Protein 5CZ3 (pdb70)

Structure (mmCIF, N/CA/C/O backbone):
data_5CZ3
#
_entry.id   5CZ3
#
_cell.length_a   51.782
_cell.length_b   70.846
_cell.length_c   115.432
_cell.angle_alpha   90.00
_cell.angle_beta   90.00
_cell.angle_gamma   90.00
#
_symmetry.space_group_name_H-M   'P 21 21 21'
#
loop_
_entity.id
_entity.type
_entity.pdbx_description
1 polymer M64R
2 non-polymer BETA-MERCAPTOETHANOL
3 water water
#
loop_
_atom_site.group_PDB
_atom_site.id
_atom_site.type_symbol
_atom_site.label_atom_id
_atom_site.label_alt_id
_atom_site.label_comp_id
_atom_site.label_asym_id
_atom_site.label_entity_id
_atom_site.label_seq_id
_atom_site.pdbx_PDB_ins_code
_atom_site.Cartn_x
_atom_site.Cartn_y
_atom_site.Cartn_z
_atom_site.occupancy
_atom_site.B_iso_or_equiv
_atom_site.auth_seq_id
_atom_site.auth_comp_id
_atom_site.auth_asym_id
_atom_site.auth_atom_id
_atom_site.pdbx_PDB_model_num
ATOM 1 N N . HIS A 1 2 ? 0.183 51.305 60.463 1.00 73.24 0 HIS A N 1
ATOM 2 C CA . HIS A 1 2 ? 1.377 52.056 60.834 1.00 71.11 0 HIS A CA 1
ATOM 3 C C . HIS A 1 2 ? 1.861 52.928 59.679 1.00 71.82 0 HIS A C 1
ATOM 4 O O . HIS A 1 2 ? 1.645 52.602 58.512 1.00 73.67 0 HIS A O 1
ATOM 11 N N . MET A 1 3 ? 2.534 54.020 59.997 1.00 70.81 1 MET A N 1
ATOM 12 C CA . MET A 1 3 ? 3.074 54.922 58.998 1.00 72.89 1 MET A CA 1
ATOM 13 C C . MET A 1 3 ? 4.337 54.387 58.327 1.00 73.37 1 MET A C 1
ATOM 14 O O . MET A 1 3 ? 5.310 54.045 58.958 1.00 71.79 1 MET A O 1
ATOM 19 N N . GLU A 1 4 ? 4.314 54.325 57.021 1.00 75.72 2 GLU A N 1
ATOM 20 C CA . GLU A 1 4 ? 5.446 53.780 56.277 1.00 77.03 2 GLU A CA 1
ATOM 21 C C . GLU A 1 4 ? 6.706 54.618 56.473 1.00 75.13 2 GLU A C 1
ATOM 22 O O . GLU A 1 4 ? 6.670 55.845 56.373 1.00 75.79 2 GLU A O 1
ATOM 28 N N . GLU A 1 5 ? 7.820 53.949 56.750 1.00 74.36 3 GLU A N 1
ATOM 29 C CA . GLU A 1 5 ? 9.090 54.635 56.962 1.00 74.78 3 GLU A CA 1
ATOM 30 C C . GLU A 1 5 ? 9.941 54.648 55.696 1.00 78.02 3 GLU A C 1
ATOM 31 O O . GLU A 1 5 ? 10.790 55.522 55.518 1.00 72.89 3 GLU A O 1
ATOM 37 N N . GLY A 1 6 ? 9.710 53.678 54.819 1.00 72.65 4 GLY A N 1
ATOM 38 C CA . GLY A 1 6 ? 10.484 53.563 53.597 1.00 74.88 4 GLY A CA 1
ATOM 39 C C . GLY A 1 6 ? 11.861 52.983 53.858 1.00 83.41 4 GLY A C 1
ATOM 40 O O . GLY A 1 6 ? 12.782 53.157 53.061 1.00 76.60 4 GLY A O 1
ATOM 41 N N . ILE A 1 7 ? 11.999 52.295 54.987 1.00 61.17 5 ILE A N 1
ATOM 42 C CA . ILE A 1 7 ? 13.256 51.655 55.356 1.00 57.08 5 ILE A CA 1
ATOM 43 C C . ILE A 1 7 ? 13.065 50.151 55.516 1.00 53.65 5 ILE A C 1
ATOM 44 O O . ILE A 1 7 ? 12.279 49.703 56.353 1.00 52.26 5 ILE A O 1
ATOM 49 N N . VAL A 1 8 ? 13.780 49.374 54.707 1.00 53.53 6 VAL A N 1
ATOM 50 C CA . VAL A 1 8 ? 13.650 47.920 54.737 1.00 52.79 6 VAL A CA 1
ATOM 51 C C . VAL A 1 8 ? 15.000 47.227 54.898 1.00 51.12 6 VAL A C 1
ATOM 52 O O . VAL A 1 8 ? 15.762 47.097 53.939 1.00 51.78 6 VAL A O 1
ATOM 56 N N . HIS A 1 9 ? 15.290 46.784 56.117 1.00 51.01 7 HIS A N 1
ATOM 57 C CA . HIS A 1 9 ? 16.511 46.035 56.392 1.00 4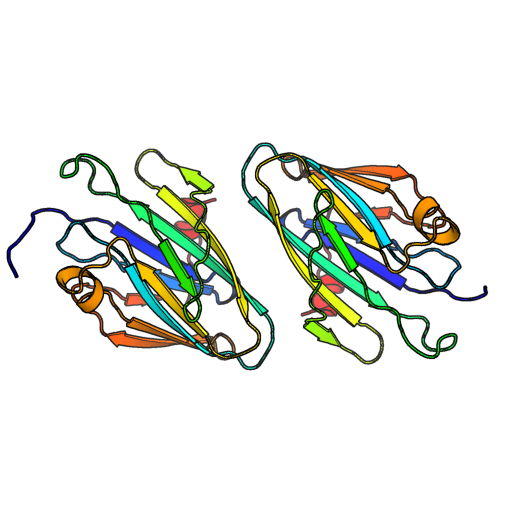8.09 7 HIS A CA 1
ATOM 58 C C . HIS A 1 9 ? 16.335 44.566 56.027 1.00 47.43 7 HIS A C 1
ATOM 59 O O . HIS A 1 9 ? 15.219 44.110 55.782 1.00 49.06 7 HIS A O 1
ATOM 66 N N . LYS A 1 10 ? 17.442 43.831 55.991 1.00 45.80 8 LYS A N 1
ATOM 67 C CA . LYS A 1 10 ? 17.401 42.385 55.808 1.00 44.96 8 LYS A CA 1
ATOM 68 C C . LYS A 1 10 ? 18.107 41.709 56.976 1.00 42.90 8 LYS A C 1
ATOM 69 O O . LYS A 1 10 ? 19.203 42.116 57.364 1.00 42.24 8 LYS A O 1
ATOM 75 N N . LEU A 1 11 ? 17.482 40.680 57.539 1.00 41.59 9 LEU A N 1
ATOM 76 C CA . LEU A 1 11 ? 18.056 39.996 58.691 1.00 40.02 9 LEU A CA 1
ATOM 77 C C . LEU A 1 11 ? 17.725 38.507 58.719 1.00 39.93 9 LEU A C 1
ATOM 78 O O . LEU A 1 11 ? 16.558 38.120 58.731 1.00 41.32 9 LEU A O 1
ATOM 83 N N . ASP A 1 12 ? 18.766 37.680 58.729 1.00 38.76 10 ASP A N 1
ATOM 84 C CA . ASP A 1 12 ? 18.611 36.245 58.928 1.00 39.08 10 ASP A CA 1
ATOM 85 C C . ASP A 1 12 ? 19.286 35.824 60.229 1.00 37.93 10 ASP A C 1
ATOM 86 O O . ASP A 1 12 ? 20.353 36.331 60.577 1.00 37.52 10 ASP A O 1
ATOM 91 N N . VAL A 1 13 ? 18.658 34.900 60.948 1.00 37.81 11 VAL A N 1
ATOM 92 C CA . VAL A 1 13 ? 19.219 34.390 62.193 1.00 37.50 11 VAL A CA 1
ATOM 93 C C . VAL A 1 13 ? 19.404 32.880 62.109 1.00 38.65 11 VAL A C 1
ATOM 94 O O . VAL A 1 13 ? 18.454 32.146 61.837 1.00 39.61 11 VAL A O 1
ATOM 98 N N . PHE A 1 14 ? 20.630 32.421 62.339 1.00 39.08 12 PHE A N 1
ATOM 99 C CA . PHE A 1 14 ? 20.948 31.003 62.215 1.00 40.77 12 PHE A CA 1
ATOM 100 C C . PHE A 1 14 ? 21.366 30.385 63.545 1.00 42.30 12 PHE A C 1
ATOM 101 O O . PHE A 1 14 ? 22.242 30.907 64.234 1.00 43.53 12 PHE A O 1
ATOM 109 N N . LEU A 1 15 ? 20.732 29.272 63.899 1.00 43.15 13 LEU A N 1
ATOM 110 C CA . LEU A 1 15 ? 21.136 28.496 65.067 1.00 44.41 13 LEU A CA 1
ATOM 111 C C . LEU A 1 15 ? 21.988 27.321 64.599 1.00 46.42 13 LEU A C 1
ATOM 112 O O . LEU A 1 15 ? 21.469 26.328 64.086 1.00 47.44 13 LEU A O 1
ATOM 117 N N . ILE A 1 16 ? 23.298 27.450 64.787 1.00 47.15 14 ILE A N 1
ATOM 118 C CA . ILE A 1 16 ? 24.279 26.573 64.152 1.00 49.27 14 ILE A CA 1
ATOM 119 C C . ILE A 1 16 ? 24.152 25.099 64.527 1.00 52.04 14 ILE A C 1
ATOM 120 O O . ILE A 1 16 ? 23.947 24.250 63.658 1.00 52.71 14 ILE A O 1
ATOM 125 N N . ASP A 1 17 ? 24.282 24.798 65.814 1.00 54.13 15 ASP A N 1
ATOM 126 C CA . ASP A 1 17 ? 24.270 23.414 66.278 1.00 57.37 15 ASP A CA 1
ATOM 127 C C . ASP A 1 17 ? 22.892 22.773 66.150 1.00 57.50 15 ASP A C 1
ATOM 128 O O . ASP A 1 17 ? 22.770 21.550 66.096 1.00 61.08 15 ASP A O 1
ATOM 133 N N . GLU A 1 18 ? 21.854 23.601 66.103 1.00 54.02 16 GLU A N 1
ATOM 134 C CA . GLU A 1 18 ? 20.497 23.101 65.930 1.00 52.63 16 GLU A CA 1
ATOM 135 C C . GLU A 1 18 ? 20.162 22.960 64.450 1.00 51.33 16 GLU A C 1
ATOM 136 O O . GLU A 1 18 ? 19.129 22.391 64.092 1.00 51.52 16 GLU A O 1
ATOM 142 N N . ASN A 1 19 ? 21.048 23.480 63.603 1.00 50.49 17 ASN A N 1
ATOM 143 C CA . ASN A 1 19 ? 20.875 23.459 62.151 1.00 51.04 17 ASN A CA 1
ATOM 144 C C . ASN A 1 19 ? 19.525 24.029 61.723 1.00 50.32 17 ASN A C 1
ATOM 145 O O . ASN A 1 19 ? 18.786 23.400 60.968 1.00 52.54 17 ASN A O 1
ATOM 150 N N . VAL A 1 20 ? 19.208 25.222 62.217 1.00 47.49 18 VAL A N 1
ATOM 151 C CA . VAL A 1 20 ? 17.933 25.864 61.922 1.00 46.13 18 VAL A CA 1
ATOM 152 C C . VAL A 1 20 ? 18.138 27.268 61.358 1.00 44.26 18 VAL A C 1
ATOM 153 O O . VAL A 1 20 ? 18.921 28.053 61.896 1.00 43.05 18 VAL A O 1
ATOM 157 N N . SER A 1 21 ? 17.438 27.576 60.270 1.00 43.86 19 SER A N 1
ATOM 158 C CA . SER A 1 21 ? 17.514 28.897 59.660 1.00 42.39 19 SER A CA 1
ATOM 159 C C . SER A 1 21 ? 16.236 29.693 59.897 1.00 42.48 19 SER A C 1
ATOM 160 O O . SER A 1 21 ? 15.193 29.395 59.313 1.00 44.29 19 SER A O 1
ATOM 163 N N . ILE A 1 22 ? 16.318 30.700 60.759 1.00 41.00 20 ILE A N 1
ATOM 164 C CA . ILE A 1 22 ? 15.216 31.632 60.942 1.00 41.29 20 ILE A CA 1
ATOM 165 C C . ILE A 1 22 ? 15.437 32.819 60.013 1.00 41.83 20 ILE A C 1
ATOM 166 O O . ILE A 1 22 ? 16.189 33.738 60.337 1.00 41.61 20 ILE A O 1
ATOM 171 N N . LYS A 1 23 ? 14.783 32.794 58.857 1.00 42.99 21 LYS A N 1
ATOM 172 C CA . LYS A 1 23 ? 15.084 33.748 57.796 1.00 43.80 21 LYS A CA 1
ATOM 173 C C . LYS A 1 23 ? 14.077 34.889 57.707 1.00 43.71 21 LYS A C 1
ATOM 174 O O . LYS A 1 23 ? 12.913 34.740 58.089 1.00 44.45 21 LYS A O 1
ATOM 180 N N . HIS A 1 24 ? 14.548 36.026 57.198 1.00 42.86 22 HIS A N 1
ATOM 181 C CA . HIS A 1 24 ? 13.731 37.222 56.999 1.00 42.86 22 HIS A CA 1
ATOM 182 C C . HIS A 1 24 ? 13.064 37.671 58.297 1.00 42.01 22 HIS A C 1
ATOM 183 O O . HIS A 1 24 ? 11.862 37.931 58.338 1.00 42.56 22 HIS A O 1
ATOM 190 N N . VAL A 1 25 ? 13.865 37.761 59.352 1.00 40.41 23 VAL A N 1
ATOM 191 C CA . VAL A 1 25 ? 13.392 38.185 60.663 1.00 40.29 23 VAL A CA 1
ATOM 192 C C . VAL A 1 25 ? 13.060 39.678 60.668 1.00 41.28 23 VAL A C 1
ATOM 193 O O . VAL A 1 25 ? 12.231 40.143 61.448 1.00 42.36 23 VAL A O 1
ATOM 197 N N . ASN A 1 26 ? 13.706 40.418 59.773 1.00 41.77 24 ASN A N 1
ATOM 198 C CA . ASN A 1 26 ? 13.522 41.862 59.656 1.00 42.55 24 ASN A CA 1
ATOM 199 C C . ASN A 1 26 ? 12.075 42.303 59.453 1.00 44.26 24 ASN A C 1
ATOM 200 O O . ASN A 1 26 ? 11.282 41.599 58.826 1.00 44.64 24 ASN A O 1
ATOM 205 N N . LEU A 1 27 ? 11.741 43.475 59.982 1.00 45.58 25 LEU A N 1
ATOM 206 C CA . LEU A 1 27 ? 10.463 44.108 59.681 1.00 47.71 25 LEU A CA 1
ATOM 207 C C . LEU A 1 27 ? 10.419 44.422 58.191 1.00 48.66 25 LEU A C 1
ATOM 208 O O . LEU A 1 27 ? 11.428 44.836 57.621 1.00 48.20 25 LEU A O 1
ATOM 213 N N . PHE A 1 28 ? 9.269 44.232 57.550 1.00 49.77 26 PHE A N 1
ATOM 214 C CA . PHE A 1 28 ? 9.189 44.542 56.127 1.00 51.51 26 PHE A CA 1
ATOM 215 C C . PHE A 1 28 ? 9.076 46.051 55.917 1.00 53.75 26 PHE A C 1
ATOM 216 O O . PHE A 1 28 ? 9.080 46.531 54.783 1.00 55.12 26 PHE A O 1
ATOM 224 N N . ASP A 1 29 ? 8.985 46.787 57.022 1.00 54.10 27 ASP A N 1
ATOM 225 C CA . ASP A 1 29 ? 9.085 48.242 57.004 1.00 56.12 27 ASP A CA 1
ATOM 226 C C . ASP A 1 29 ? 9.345 48.787 58.404 1.00 55.52 27 ASP A C 1
ATOM 227 O O . ASP A 1 29 ? 8.580 48.526 59.333 1.00 55.68 27 ASP A O 1
ATOM 232 N N . GLY A 1 30 ? 10.427 49.546 58.547 1.00 55.08 28 GLY A N 1
ATOM 233 C CA . GLY A 1 30 ? 10.765 50.169 59.815 1.00 55.11 28 GLY A CA 1
ATOM 234 C C . GLY A 1 30 ? 12.246 50.093 60.128 1.00 53.22 28 GLY A C 1
ATOM 235 O O . GLY A 1 30 ? 12.881 49.063 59.903 1.00 50.82 28 GLY A O 1
ATOM 236 N N . ASP A 1 31 ? 12.802 51.186 60.647 1.00 54.27 29 ASP A N 1
ATOM 237 C CA . ASP A 1 31 ? 14.211 51.211 61.026 1.00 52.59 29 ASP A CA 1
ATOM 238 C C . ASP A 1 31 ? 14.407 50.555 62.387 1.00 50.28 29 ASP A C 1
ATOM 239 O O . ASP A 1 31 ? 14.734 51.218 63.373 1.00 50.90 29 ASP A O 1
ATOM 244 N N . SER A 1 32 ? 14.200 49.245 62.429 1.00 48.32 30 SER A N 1
ATOM 245 C CA . SER A 1 32 ? 14.341 48.481 63.658 1.00 47.62 30 SER A CA 1
ATOM 246 C C . SER A 1 32 ? 14.409 46.997 63.338 1.00 47.67 30 SER A C 1
ATOM 247 O O . SER A 1 32 ? 13.850 46.542 62.341 1.00 47.03 30 SER A O 1
ATOM 250 N N . TYR A 1 33 ? 15.080 46.242 64.189 1.00 49.04 31 TYR A N 1
ATOM 251 C CA . TYR A 1 33 ? 15.200 44.811 64.032 1.00 49.21 31 TYR A CA 1
ATOM 252 C C . TYR A 1 33 ? 15.335 44.098 65.358 1.00 47.17 31 TYR A C 1
ATOM 253 O O . TYR A 1 33 ? 15.776 44.654 66.318 1.00 48.12 31 TYR A O 1
ATOM 262 N N . GLY A 1 34 ? 14.942 42.847 65.399 1.00 44.66 32 GLY A N 1
ATOM 263 C CA . GLY A 1 34 ? 14.986 42.065 66.618 1.00 43.85 32 GLY A CA 1
ATOM 264 C C . GLY A 1 34 ? 13.963 40.949 66.582 1.00 44.58 32 GLY A C 1
ATOM 265 O O . GLY A 1 34 ? 13.146 40.875 65.661 1.00 46.65 32 GLY A O 1
ATOM 266 N N . CYS A 1 35 ? 14.010 40.078 67.586 1.00 43.51 33 CYS A N 1
ATOM 267 C CA . CYS A 1 35 ? 13.070 38.969 67.682 1.00 43.40 33 CYS A CA 1
ATOM 268 C C . CYS A 1 35 ? 13.097 38.334 69.063 1.00 43.14 33 CYS A C 1
ATOM 269 O O . CYS A 1 35 ? 13.970 38.628 69.882 1.00 42.34 33 CYS A O 1
ATOM 272 N N . ASN A 1 36 ? 12.130 37.456 69.308 1.00 43.58 34 ASN A N 1
ATOM 273 C CA . ASN A 1 36 ? 12.062 36.705 70.551 1.00 43.70 34 ASN A CA 1
ATOM 274 C C . ASN A 1 36 ? 12.144 35.214 70.270 1.00 43.56 34 ASN A C 1
ATOM 275 O O . ASN A 1 36 ? 11.393 34.687 69.450 1.00 44.24 34 ASN A O 1
ATOM 280 N N . ILE A 1 37 ? 13.064 34.535 70.943 1.00 43.76 35 ILE A N 1
ATOM 281 C CA . ILE A 1 37 ? 13.263 33.113 70.706 1.00 45.11 35 ILE A CA 1
ATOM 282 C C . ILE A 1 37 ? 13.168 32.316 72.000 1.00 48.24 35 ILE A C 1
ATOM 283 O O . ILE A 1 37 ? 14.071 32.358 72.836 1.00 47.34 35 ILE A O 1
ATOM 288 N N . HIS A 1 38 ? 12.062 31.596 72.160 1.00 52.06 36 HIS A N 1
ATOM 289 C CA . HIS A 1 38 ? 11.892 30.697 73.293 1.00 56.00 36 HIS A CA 1
ATOM 290 C C . HIS A 1 38 ? 12.687 29.419 73.065 1.00 54.96 36 HIS A C 1
ATOM 291 O O . HIS A 1 38 ? 12.316 28.582 72.242 1.00 55.07 36 HIS A O 1
ATOM 298 N N . LEU A 1 39 ? 13.790 29.282 73.792 1.00 53.54 37 LEU A N 1
ATOM 299 C CA . LEU A 1 39 ? 14.645 28.110 73.674 1.00 52.07 37 LEU A CA 1
ATOM 300 C C . LEU A 1 39 ? 14.288 27.083 74.738 1.00 53.46 37 LEU A C 1
ATOM 301 O O . LEU A 1 39 ? 14.340 27.371 75.933 1.00 55.06 37 LEU A O 1
ATOM 306 N N . LYS A 1 40 ? 13.914 25.886 74.301 1.00 52.92 38 LYS A N 1
ATOM 307 C CA . LYS A 1 40 ? 13.575 24.818 75.231 1.00 55.40 38 LYS A CA 1
ATOM 308 C C . LYS A 1 40 ? 14.660 23.744 75.201 1.00 55.39 38 LYS A C 1
ATOM 309 O O . LYS A 1 40 ? 15.025 23.253 74.132 1.00 53.91 38 LYS A O 1
ATOM 315 N N . THR A 1 41 ? 15.183 23.392 76.372 1.00 65.85 39 THR A N 1
ATOM 316 C CA . THR A 1 41 ? 16.202 22.349 76.465 1.00 64.37 39 THR A CA 1
ATOM 317 C C . THR A 1 41 ? 16.119 21.571 77.776 1.00 67.51 39 THR A C 1
ATOM 318 O O . THR A 1 41 ? 15.757 22.117 78.818 1.00 68.51 39 THR A O 1
ATOM 322 N N . ALA A 1 42 ? 16.457 20.288 77.711 1.00 69.00 40 ALA A N 1
ATOM 323 C CA . ALA A 1 42 ? 16.453 19.432 78.890 1.00 72.98 40 ALA A CA 1
ATOM 324 C C . ALA A 1 42 ? 17.873 19.180 79.385 1.00 71.29 40 ALA A C 1
ATOM 325 O O . ALA A 1 42 ? 18.076 18.706 80.503 1.00 74.19 40 ALA A O 1
ATOM 327 N N . THR A 1 43 ? 18.851 19.499 78.543 1.00 66.72 41 THR A N 1
ATOM 328 C CA . THR A 1 43 ? 20.256 19.308 78.887 1.00 65.37 41 THR A CA 1
ATOM 329 C C . THR A 1 43 ? 21.019 20.629 78.865 1.00 62.00 41 THR A C 1
ATOM 330 O O . THR A 1 43 ? 20.538 21.631 78.334 1.00 60.01 41 THR A O 1
ATOM 334 N N . CYS A 1 44 ? 22.214 20.618 79.445 1.00 62.06 42 CYS A N 1
ATOM 335 C CA . CYS A 1 44 ? 23.069 21.797 79.485 1.00 59.93 42 CYS A CA 1
ATOM 336 C C . CYS A 1 44 ? 23.876 21.890 78.195 1.00 58.28 42 CYS A C 1
ATOM 337 O O . CYS A 1 44 ? 24.608 20.963 77.853 1.00 59.41 42 CYS A O 1
ATOM 340 N N . LYS A 1 45 ? 23.742 22.997 77.472 1.00 56.45 43 LYS A N 1
ATOM 341 C CA . LYS A 1 45 ? 24.422 23.121 76.187 1.00 54.71 43 LYS A CA 1
ATOM 342 C C . LYS A 1 45 ? 24.774 24.558 75.829 1.00 50.27 43 LYS A C 1
ATOM 343 O O . LYS A 1 45 ? 24.290 25.507 76.446 1.00 49.56 43 LYS A O 1
ATOM 349 N N . TYR A 1 46 ? 25.631 24.702 74.824 1.00 47.29 44 TYR A N 1
ATOM 350 C CA . TYR A 1 46 ? 25.949 26.004 74.259 1.00 44.37 44 TYR A CA 1
ATOM 351 C C . TYR A 1 46 ? 25.137 26.222 72.989 1.00 43.23 44 TYR A C 1
ATOM 352 O O . TYR A 1 46 ? 25.123 25.370 72.102 1.00 43.67 44 TYR A O 1
ATOM 361 N N . ILE A 1 47 ? 24.458 27.359 72.905 1.00 42.39 45 ILE A N 1
ATOM 362 C CA . ILE A 1 47 ? 23.680 27.685 71.718 1.00 41.92 45 ILE A CA 1
ATOM 363 C C . ILE A 1 47 ? 24.337 28.826 70.951 1.00 41.06 45 ILE A C 1
ATOM 364 O O . ILE A 1 47 ? 24.515 29.923 71.480 1.00 40.52 45 ILE A O 1
ATOM 369 N N . THR A 1 48 ? 24.702 28.555 69.702 1.00 41.51 46 THR A N 1
ATOM 370 C CA . THR A 1 48 ? 25.396 29.532 68.873 1.00 40.80 46 THR A CA 1
ATOM 371 C C . THR A 1 48 ? 24.437 30.231 67.915 1.00 42.12 46 THR A C 1
ATOM 372 O O . THR A 1 48 ? 23.743 29.581 67.133 1.00 43.02 46 THR A O 1
ATOM 376 N N . PHE A 1 49 ? 24.397 31.557 67.987 1.00 43.47 47 PHE A N 1
ATOM 377 C CA . PHE A 1 49 ? 23.602 32.356 67.061 1.00 45.30 47 PHE A CA 1
ATOM 378 C C . PHE A 1 49 ? 24.499 33.090 66.073 1.00 44.59 47 PHE A C 1
ATOM 379 O O . PHE A 1 49 ? 25.454 33.755 66.470 1.00 46.11 47 PHE A O 1
ATOM 387 N N . ILE A 1 50 ? 24.190 32.973 64.787 1.00 43.23 48 ILE A N 1
ATOM 388 C CA . ILE A 1 50 ? 24.826 33.819 63.787 1.00 41.24 48 ILE A CA 1
ATOM 389 C C . ILE A 1 50 ? 23.769 34.687 63.118 1.00 41.00 48 ILE A C 1
ATOM 390 O O . ILE A 1 50 ? 22.837 34.181 62.493 1.00 42.38 48 ILE A O 1
ATOM 395 N N . LEU A 1 51 ? 23.908 35.999 63.276 1.00 39.92 49 LEU A N 1
ATOM 396 C CA . LEU A 1 51 ? 22.966 36.948 62.697 1.00 39.43 49 LEU A CA 1
ATOM 397 C C . LEU A 1 51 ? 23.601 37.672 61.523 1.00 39.08 49 LEU A C 1
ATOM 398 O O . LEU A 1 51 ? 24.627 38.337 61.675 1.00 38.14 49 LEU A O 1
ATOM 403 N N . VAL A 1 52 ? 22.993 37.540 60.350 1.00 39.88 50 VAL A N 1
ATOM 404 C CA . VAL A 1 52 ? 23.481 38.235 59.168 1.00 40.64 50 VAL A CA 1
ATOM 405 C C . VAL A 1 52 ? 22.591 39.433 58.867 1.00 42.06 50 VAL A C 1
ATOM 406 O O . VAL A 1 52 ? 21.480 39.285 58.358 1.00 43.94 50 VAL A O 1
ATOM 410 N N . LEU A 1 53 ? 23.088 40.621 59.193 1.00 42.53 51 LEU A N 1
ATOM 411 C CA . LEU A 1 53 ? 22.322 41.850 59.032 1.00 45.20 51 LEU A CA 1
ATOM 412 C C . LEU A 1 53 ? 22.739 42.614 57.782 1.00 48.52 51 LEU A C 1
ATOM 413 O O . LEU A 1 53 ? 23.928 42.821 57.537 1.00 48.23 51 LEU A O 1
ATOM 418 N N . GLU A 1 54 ? 21.753 43.029 56.995 1.00 52.22 52 GLU A N 1
ATOM 419 C CA . GLU A 1 54 ? 22.007 43.836 55.808 1.00 54.72 52 GLU A CA 1
ATOM 420 C C . GLU A 1 54 ? 21.214 45.134 55.877 1.00 53.80 52 GLU A C 1
ATOM 421 O O . GLU A 1 54 ? 20.102 45.215 55.352 1.00 55.89 52 GLU A O 1
ATOM 427 N N . PRO A 1 55 ? 21.785 46.153 56.536 1.00 50.54 53 PRO A N 1
ATOM 428 C CA . PRO A 1 55 ? 21.138 47.454 56.733 1.00 51.33 53 PRO A CA 1
ATOM 429 C C . PRO A 1 55 ? 20.770 48.136 55.422 1.00 54.66 53 PRO A C 1
ATOM 430 O O . PRO A 1 55 ? 21.494 48.011 54.435 1.00 54.71 53 PRO A O 1
ATOM 434 N N . ASP A 1 56 ? 19.648 48.847 55.421 1.00 58.18 54 ASP A N 1
ATOM 435 C CA . ASP A 1 56 ? 19.241 49.636 54.268 1.00 62.80 54 ASP A CA 1
ATOM 436 C C . ASP A 1 56 ? 20.011 50.952 54.276 1.00 64.87 54 ASP A C 1
ATOM 437 O O . ASP A 1 56 ? 19.472 51.996 54.643 1.00 66.95 54 ASP A O 1
ATOM 442 N N . TRP A 1 57 ? 21.275 50.885 53.867 1.00 66.89 55 TRP A N 1
ATOM 443 C CA . TRP A 1 57 ? 22.206 52.005 53.988 1.00 71.04 55 TRP A CA 1
ATOM 444 C C . TRP A 1 57 ? 21.726 53.282 53.301 1.00 73.17 55 TRP A C 1
ATOM 445 O O . TRP A 1 57 ? 21.975 54.384 53.790 1.00 75.04 55 TRP A O 1
ATOM 456 N N . GLU A 1 58 ? 21.036 53.134 52.174 1.00 73.25 56 GLU A N 1
ATOM 457 C CA . GLU A 1 58 ? 20.594 54.290 51.400 1.00 76.82 56 GLU A CA 1
ATOM 458 C C . GLU A 1 58 ? 19.549 55.126 52.134 1.00 75.72 56 GLU A C 1
ATOM 459 O O . GLU A 1 58 ? 19.336 56.292 51.805 1.00 78.40 56 GLU A O 1
ATOM 465 N N . ASN A 1 59 ? 18.904 54.533 53.132 1.00 72.17 57 ASN A N 1
ATOM 466 C CA . ASN A 1 59 ? 17.797 55.195 53.810 1.00 71.97 57 ASN A CA 1
ATOM 467 C C . ASN A 1 59 ? 18.042 55.426 55.298 1.00 71.54 57 ASN A C 1
ATOM 468 O O . ASN A 1 59 ? 17.120 55.767 56.040 1.00 71.58 57 ASN A O 1
ATOM 473 N N . ILE A 1 60 ? 19.285 55.242 55.731 1.00 71.15 58 ILE A N 1
ATOM 474 C CA . ILE A 1 60 ? 19.653 55.495 57.120 1.00 70.42 58 ILE A CA 1
ATOM 475 C C . ILE A 1 60 ? 20.937 56.310 57.206 1.00 73.90 58 ILE A C 1
ATOM 476 O O . ILE A 1 60 ? 21.748 56.307 56.281 1.00 68.14 58 ILE A O 1
ATOM 481 N N . VAL A 1 61 ? 21.114 57.013 58.319 1.00 75.59 59 VAL A N 1
ATOM 482 C CA . VAL A 1 61 ? 22.351 57.741 58.565 1.00 78.89 59 VAL A CA 1
ATOM 483 C C . VAL A 1 61 ? 23.394 56.790 59.139 1.00 77.74 59 VAL A C 1
ATOM 484 O O . VAL A 1 61 ? 24.593 56.947 58.905 1.00 80.12 59 VAL A O 1
ATOM 488 N N . GLU A 1 62 ? 22.917 55.793 59.878 1.00 75.37 60 GLU A N 1
ATOM 489 C CA . GLU A 1 62 ? 23.772 54.784 60.488 1.00 76.21 60 GLU A CA 1
ATOM 490 C C . GLU A 1 62 ? 22.930 53.603 60.958 1.00 72.59 60 GLU A C 1
ATOM 491 O O . GLU A 1 62 ? 21.743 53.754 61.250 1.00 71.04 60 GLU A O 1
ATOM 497 N N . ALA A 1 63 ? 23.547 52.429 61.027 1.00 64.62 61 ALA A N 1
ATOM 498 C CA . ALA A 1 63 ? 22.852 51.231 61.481 1.00 51.38 61 ALA A CA 1
ATOM 499 C C . ALA A 1 63 ? 22.976 51.073 62.992 1.00 60.22 61 ALA A C 1
ATOM 500 O O . ALA A 1 63 ? 24.080 51.074 63.536 1.00 63.68 61 ALA A O 1
ATOM 502 N N . LYS A 1 64 ? 21.835 50.943 63.663 1.00 56.65 62 LYS A N 1
ATOM 503 C CA . LYS A 1 64 ? 21.803 50.737 65.107 1.00 55.70 62 LYS A CA 1
ATOM 504 C C . LYS A 1 64 ? 22.495 49.427 65.474 1.00 57.03 62 LYS A C 1
ATOM 505 O O . LYS A 1 64 ? 22.599 48.528 64.642 1.00 59.39 62 LYS A O 1
ATOM 511 N N . PRO A 1 65 ? 22.980 49.311 66.718 1.00 56.97 63 PRO A N 1
ATOM 512 C CA . PRO A 1 65 ? 23.556 48.023 67.117 1.00 56.71 63 PRO A CA 1
ATOM 513 C C . PRO A 1 65 ? 22.471 46.991 67.404 1.00 53.03 63 PRO A C 1
ATOM 514 O O . PRO A 1 65 ? 21.319 47.365 67.624 1.00 51.36 63 PRO A O 1
ATOM 518 N N . ILE A 1 66 ? 22.831 45.712 67.390 1.00 52.63 64 ILE A N 1
ATOM 519 C CA . ILE A 1 66 ? 21.921 44.668 67.844 1.00 50.95 64 ILE A CA 1
ATOM 520 C C . ILE A 1 66 ? 22.257 44.299 69.280 1.00 51.60 64 ILE A C 1
ATOM 521 O O . ILE A 1 66 ? 23.403 43.975 69.592 1.00 52.90 64 ILE A O 1
ATOM 526 N N . HIS A 1 67 ? 21.262 44.359 70.156 1.00 51.01 65 HIS A N 1
ATOM 527 C CA . HIS A 1 67 ? 21.459 43.970 71.545 1.00 52.11 65 HIS A CA 1
ATOM 528 C C . HIS A 1 67 ? 20.683 42.697 71.854 1.00 50.91 65 HIS A C 1
ATOM 529 O O . HIS A 1 67 ? 19.849 42.259 71.060 1.00 49.50 65 HIS A O 1
ATOM 536 N N . MET A 1 68 ? 20.961 42.100 73.007 1.00 51.79 66 MET A N 1
ATOM 537 C CA . MET A 1 68 ? 20.295 40.863 73.389 1.00 51.54 66 MET A CA 1
ATOM 538 C C . MET A 1 68 ? 20.222 40.683 74.901 1.00 52.69 66 MET A C 1
ATOM 539 O O . MET A 1 68 ? 21.166 41.004 75.624 1.00 53.83 66 MET A O 1
ATOM 544 N N . ARG A 1 69 ? 19.086 40.178 75.370 1.00 52.90 67 ARG A N 1
ATOM 545 C CA . ARG A 1 69 ? 18.948 39.761 76.756 1.00 54.56 67 ARG A CA 1
ATOM 546 C C . ARG A 1 69 ? 18.496 38.310 76.836 1.00 53.80 67 ARG A C 1
ATOM 547 O O . ARG A 1 69 ? 17.497 37.928 76.225 1.00 53.27 67 ARG A O 1
ATOM 555 N N . LEU A 1 70 ? 19.243 37.507 77.586 1.00 52.14 68 LEU A N 1
ATOM 556 C CA . LEU A 1 70 ? 18.858 36.128 77.853 1.00 53.43 68 LEU A CA 1
ATOM 557 C C . LEU A 1 70 ? 18.305 36.022 79.266 1.00 58.52 68 LEU A C 1
ATOM 558 O O . LEU A 1 70 ? 19.040 36.200 80.238 1.00 59.92 68 LEU A O 1
ATOM 563 N N . ASN A 1 71 ? 17.010 35.737 79.367 1.00 61.67 69 ASN A N 1
ATOM 564 C CA . ASN A 1 71 ? 16.319 35.662 80.651 1.00 67.07 69 ASN A CA 1
ATOM 565 C C . ASN A 1 71 ? 16.510 36.929 81.480 1.00 68.57 69 ASN A C 1
ATOM 566 O O . ASN A 1 71 ? 16.667 36.867 82.699 1.00 72.06 69 ASN A O 1
ATOM 571 N N . GLY A 1 72 ? 16.507 38.076 80.808 1.00 66.10 70 GLY A N 1
ATOM 572 C CA . GLY A 1 72 ? 16.611 39.358 81.480 1.00 67.07 70 GLY A CA 1
ATOM 573 C C . GLY A 1 72 ? 18.018 39.925 81.551 1.00 64.81 70 GLY A C 1
ATOM 574 O O . GLY A 1 72 ? 18.195 41.135 81.685 1.00 64.80 70 GLY A O 1
ATOM 575 N N . LYS A 1 73 ? 19.020 39.055 81.462 1.00 63.37 71 LYS A N 1
ATOM 576 C CA . LYS A 1 73 ? 20.411 39.481 81.594 1.00 62.73 71 LYS A CA 1
ATOM 577 C C . LYS A 1 73 ? 21.017 39.907 80.259 1.00 59.84 71 LYS A C 1
ATOM 578 O O . LYS A 1 73 ? 20.871 39.218 79.249 1.00 57.43 71 LYS A O 1
ATOM 584 N N . LYS A 1 74 ? 21.704 41.045 80.271 1.00 60.33 72 LYS A N 1
ATOM 585 C CA . LYS A 1 74 ? 22.311 41.602 79.067 1.00 57.94 72 LYS A CA 1
ATOM 586 C C . LYS A 1 74 ? 23.423 40.701 78.539 1.00 56.77 72 LYS A C 1
ATOM 587 O O . LYS A 1 74 ? 24.288 40.260 79.295 1.00 59.64 72 LYS A O 1
ATOM 593 N N . ILE A 1 75 ? 23.390 40.427 77.239 1.00 54.23 73 ILE A N 1
ATOM 594 C CA . ILE A 1 75 ? 24.403 39.589 76.607 1.00 53.29 73 ILE A CA 1
ATOM 595 C C . ILE A 1 75 ? 25.089 40.329 75.465 1.00 52.37 73 ILE A C 1
ATOM 596 O O . ILE A 1 75 ? 24.430 40.851 74.565 1.00 51.58 73 ILE A O 1
ATOM 601 N N . ARG A 1 76 ? 26.416 40.370 75.512 1.00 53.06 74 ARG A N 1
ATOM 602 C CA . ARG A 1 76 ? 27.210 41.009 74.471 1.00 52.04 74 ARG A CA 1
ATOM 603 C C . ARG A 1 76 ? 26.994 40.332 73.124 1.00 48.45 74 ARG A C 1
ATOM 604 O O . ARG A 1 76 ? 27.058 39.108 73.017 1.00 48.35 74 ARG A O 1
ATOM 612 N N . VAL A 1 77 ? 26.725 41.136 72.101 1.00 46.27 75 VAL A N 1
ATOM 613 C CA . VAL A 1 77 ? 26.528 40.628 70.749 1.00 43.93 75 VAL A CA 1
ATOM 614 C C . VAL A 1 77 ? 27.632 41.142 69.834 1.00 43.64 75 VAL A C 1
ATOM 615 O O . VAL A 1 77 ? 27.490 42.194 69.211 1.00 44.57 75 VAL A O 1
ATOM 619 N N . PRO A 1 78 ? 28.747 40.401 69.761 1.00 43.26 76 PRO A N 1
ATOM 620 C CA . PRO A 1 78 ? 29.918 40.807 68.980 1.00 43.96 76 PRO A CA 1
ATOM 621 C C . PRO A 1 78 ? 29.634 40.911 67.487 1.00 44.10 76 PRO A C 1
ATOM 622 O O . PRO A 1 78 ? 29.098 39.975 66.894 1.00 43.03 76 PRO A O 1
ATOM 626 N N . LEU A 1 79 ? 29.983 42.047 66.895 1.00 46.09 77 LEU A N 1
ATOM 627 C CA . LEU A 1 79 ? 29.975 42.190 65.446 1.00 47.61 77 LEU A CA 1
ATOM 628 C C . LEU A 1 79 ? 31.307 41.671 64.921 1.00 50.68 77 LEU A C 1
ATOM 629 O O . LEU A 1 79 ? 32.266 42.426 64.794 1.00 54.53 77 LEU A O 1
ATOM 634 N N . VAL A 1 80 ? 31.366 40.378 64.622 1.00 48.97 78 VAL A N 1
ATOM 635 C CA . VAL A 1 80 ? 32.642 39.714 64.369 1.00 50.15 78 VAL A CA 1
ATOM 636 C C . VAL A 1 80 ? 33.162 39.8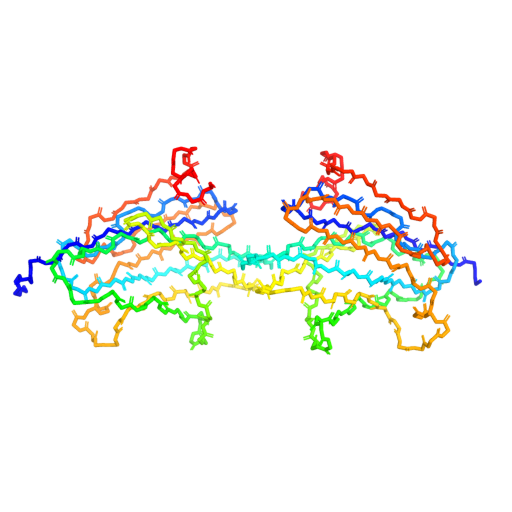36 62.935 1.00 52.36 78 VAL A C 1
ATOM 637 O O . VAL A 1 80 ? 34.346 39.616 62.691 1.00 54.41 78 VAL A O 1
ATOM 641 N N . ALA A 1 81 ? 32.295 40.184 61.989 1.00 53.16 79 ALA A N 1
ATOM 642 C CA . ALA A 1 81 ? 32.719 40.266 60.592 1.00 56.50 79 ALA A CA 1
ATOM 643 C C . ALA A 1 81 ? 31.884 41.245 59.772 1.00 57.61 79 ALA A C 1
ATOM 644 O O . ALA A 1 81 ? 30.702 41.449 60.042 1.00 55.71 79 ALA A O 1
ATOM 646 N N . LYS A 1 82 ? 32.514 41.844 58.764 1.00 61.40 80 LYS A N 1
ATOM 647 C CA . LYS A 1 82 ? 31.828 42.750 57.848 1.00 63.64 80 LYS A CA 1
ATOM 648 C C . LYS A 1 82 ? 32.104 42.390 56.390 1.00 66.98 80 LYS A C 1
ATOM 649 O O . LYS A 1 82 ? 33.237 42.079 56.025 1.00 69.54 80 LYS A O 1
ATOM 655 N N . THR A 1 83 ? 31.064 42.427 55.563 1.00 67.23 81 THR A N 1
ATOM 656 C CA . THR A 1 83 ? 31.245 42.386 54.117 1.00 70.59 81 THR A CA 1
ATOM 657 C C . THR A 1 83 ? 30.972 43.781 53.586 1.00 72.60 81 THR A C 1
ATOM 658 O O . THR A 1 83 ? 30.917 44.739 54.352 1.00 72.04 81 THR A O 1
ATOM 662 N N . HIS A 1 84 ? 30.784 43.901 52.280 1.00 75.77 82 HIS A N 1
ATOM 663 C CA . HIS A 1 84 ? 30.568 45.210 51.678 1.00 78.43 82 HIS A CA 1
ATOM 664 C C . HIS A 1 84 ? 29.150 45.696 51.962 1.00 76.63 82 HIS A C 1
ATOM 665 O O . HIS A 1 84 ? 28.865 46.890 51.885 1.00 78.57 82 HIS A O 1
ATOM 672 N N . THR A 1 85 ? 28.271 44.761 52.310 1.00 73.61 83 THR A N 1
ATOM 673 C CA . THR A 1 85 ? 26.860 45.068 52.505 1.00 72.44 83 THR A CA 1
ATOM 674 C C . THR A 1 85 ? 26.304 44.481 53.798 1.00 67.86 83 THR A C 1
ATOM 675 O O . THR A 1 85 ? 25.303 44.964 54.327 1.00 68.03 83 THR A O 1
ATOM 679 N N . SER A 1 86 ? 26.960 43.441 54.304 1.00 64.17 84 SER A N 1
ATOM 680 C CA . SER A 1 86 ? 26.447 42.696 55.448 1.00 59.03 84 SER A CA 1
ATOM 681 C C . SER A 1 86 ? 27.241 42.921 56.728 1.00 55.93 84 SER A C 1
ATOM 682 O O . SER A 1 86 ? 28.465 43.045 56.705 1.00 57.91 84 SER A O 1
ATOM 685 N N . LEU A 1 87 ? 26.521 42.974 57.843 1.00 51.47 85 LEU A N 1
ATOM 686 C CA . LEU A 1 87 ? 27.123 42.957 59.169 1.00 48.26 85 LEU A CA 1
ATOM 687 C C . LEU A 1 87 ? 26.869 41.587 59.786 1.00 46.29 85 LEU A C 1
ATOM 688 O O . LEU A 1 87 ? 25.732 41.116 59.816 1.00 44.98 85 LEU A O 1
ATOM 693 N N . ILE A 1 88 ? 27.924 40.944 60.273 1.00 46.50 86 ILE A N 1
ATOM 694 C CA . ILE A 1 88 ? 27.808 39.576 60.762 1.00 45.46 86 ILE A CA 1
ATOM 695 C C . ILE A 1 88 ? 28.062 39.474 62.263 1.00 45.53 86 ILE A C 1
ATOM 696 O O . ILE A 1 88 ? 29.194 39.615 62.724 1.00 47.05 86 ILE A O 1
ATOM 701 N N . TYR A 1 89 ? 26.995 39.231 63.017 1.00 44.30 87 TYR A N 1
ATOM 702 C CA . TYR A 1 89 ? 27.093 39.054 64.461 1.00 43.27 87 TYR A CA 1
ATOM 703 C C . TYR A 1 89 ? 27.161 37.575 64.831 1.00 40.92 87 TYR A C 1
ATOM 704 O O . TYR A 1 89 ? 26.581 36.726 64.152 1.00 40.14 87 TYR A O 1
ATOM 713 N N . LYS A 1 90 ? 27.867 37.273 65.914 1.00 40.69 88 LYS A N 1
ATOM 714 C CA . LYS A 1 90 ? 27.913 35.915 66.441 1.00 41.20 88 LYS A CA 1
ATOM 715 C C . LYS A 1 90 ? 27.888 35.942 67.962 1.00 43.64 88 LYS A C 1
ATOM 716 O O . LYS A 1 90 ? 28.733 36.576 68.593 1.00 42.76 88 LYS A O 1
ATOM 722 N N . VAL A 1 91 ? 26.912 35.260 68.551 1.00 47.26 89 VAL A N 1
ATOM 723 C CA . VAL A 1 91 ? 26.823 35.190 70.001 1.00 51.65 89 VAL A CA 1
ATOM 724 C C . VAL A 1 91 ? 26.618 33.745 70.452 1.00 55.07 89 VAL A C 1
ATOM 725 O O . VAL A 1 91 ? 25.910 32.970 69.809 1.00 55.63 89 VAL A O 1
ATOM 729 N N . VAL A 1 92 ? 27.275 33.383 71.547 1.00 24.40 90 VAL A N 1
ATOM 730 C CA . VAL A 1 92 ? 27.142 32.054 72.121 1.00 27.41 90 VAL A CA 1
ATOM 731 C C . VAL A 1 92 ? 26.670 32.164 73.564 1.00 29.24 90 VAL A C 1
ATOM 732 O O . VAL A 1 92 ? 27.294 32.841 74.380 1.00 38.57 90 VAL A O 1
ATOM 736 N N . ILE A 1 93 ? 25.556 31.510 73.869 1.00 57.27 91 ILE A N 1
ATOM 737 C CA . ILE A 1 93 ? 25.027 31.507 75.225 1.00 53.83 91 ILE A CA 1
ATOM 738 C C . ILE A 1 93 ? 25.123 30.116 75.828 1.00 53.76 91 ILE A C 1
ATOM 739 O O . ILE A 1 93 ? 25.166 29.117 75.110 1.00 52.57 91 ILE A O 1
ATOM 744 N N . TYR A 1 94 ? 25.163 30.058 77.153 1.00 54.41 92 TYR A N 1
ATOM 745 C CA . TYR A 1 94 ? 25.159 28.787 77.856 1.00 55.56 92 TYR A CA 1
ATOM 746 C C . TYR A 1 94 ? 23.882 28.646 78.671 1.00 57.09 92 TYR A C 1
ATOM 747 O O . TYR A 1 94 ? 23.594 29.477 79.532 1.00 58.35 92 TYR A O 1
ATOM 756 N N . VAL A 1 95 ? 23.120 27.592 78.399 1.00 57.43 93 VAL A N 1
ATOM 757 C CA . VAL A 1 95 ? 21.860 27.370 79.097 1.00 59.56 93 VAL A CA 1
ATOM 758 C C . VAL A 1 95 ? 21.831 26.014 79.793 1.00 63.48 93 VAL A C 1
ATOM 759 O O . VAL A 1 95 ? 22.430 25.047 79.323 1.00 62.88 93 VAL A O 1
ATOM 763 N N . GLU A 1 96 ? 21.132 25.959 80.922 1.00 67.82 94 GLU A N 1
ATOM 764 C CA . GLU A 1 96 ? 20.994 24.727 81.688 1.00 72.65 94 GLU A CA 1
ATOM 765 C C . GLU A 1 96 ? 19.541 24.274 81.690 1.00 73.59 94 GLU A C 1
ATOM 766 O O . GLU A 1 96 ? 19.239 23.110 81.950 1.00 75.93 94 GLU A O 1
ATOM 772 N N . GLU A 1 97 ? 18.647 25.213 81.396 1.00 72.16 95 GLU A N 1
ATOM 773 C CA . GLU A 1 97 ? 17.219 24.937 81.310 1.00 72.77 95 GLU A CA 1
ATOM 774 C C . GLU A 1 97 ? 16.588 25.813 80.231 1.00 67.60 95 GLU A C 1
ATOM 775 O O . GLU A 1 97 ? 17.298 26.506 79.502 1.00 64.22 95 GLU A O 1
ATOM 781 N N . ASP A 1 98 ? 15.262 25.776 80.129 1.00 67.01 96 ASP A N 1
ATOM 782 C CA . ASP A 1 98 ? 14.544 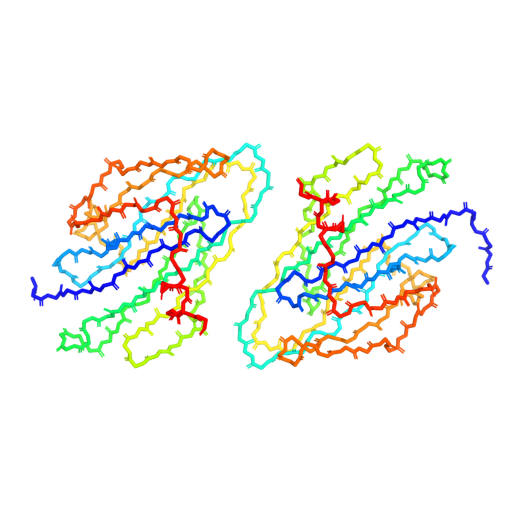26.585 79.146 1.00 62.63 96 ASP A CA 1
ATOM 783 C C . ASP A 1 98 ? 14.866 28.064 79.321 1.00 59.98 96 ASP A C 1
ATOM 784 O O . ASP A 1 98 ? 14.963 28.557 80.443 1.00 61.48 96 ASP A O 1
ATOM 789 N N . ALA A 1 99 ? 15.038 28.766 78.207 1.00 56.15 97 ALA A N 1
ATOM 790 C CA . ALA A 1 99 ? 15.439 30.166 78.252 1.00 54.38 97 ALA A CA 1
ATOM 791 C C . ALA A 1 99 ? 14.768 30.987 77.159 1.00 50.23 97 ALA A C 1
ATOM 792 O O . ALA A 1 99 ? 14.383 30.461 76.115 1.00 47.44 97 ALA A O 1
ATOM 794 N N . LEU A 1 100 ? 14.633 32.284 77.411 1.00 49.92 98 LEU A N 1
ATOM 795 C CA . LEU A 1 100 ? 14.084 33.203 76.425 1.00 47.86 98 LEU A CA 1
ATOM 796 C C . LEU A 1 100 ? 15.159 34.174 75.956 1.00 46.83 98 LEU A C 1
ATOM 797 O O . LEU A 1 100 ? 15.801 34.843 76.764 1.00 48.11 98 LEU A O 1
ATOM 802 N N . ALA A 1 101 ? 15.356 34.240 74.645 1.00 45.66 99 ALA A N 1
ATOM 803 C CA . ALA A 1 101 ? 16.351 35.133 74.071 1.00 45.17 99 ALA A CA 1
ATOM 804 C C . ALA A 1 101 ? 15.677 36.271 73.313 1.00 45.05 99 ALA A C 1
ATOM 805 O O . ALA A 1 101 ? 14.922 36.040 72.368 1.00 43.13 99 ALA A O 1
ATOM 807 N N . ARG A 1 102 ? 15.950 37.500 73.738 1.00 47.56 100 ARG A N 1
ATOM 808 C CA . ARG A 1 102 ? 15.376 38.672 73.093 1.00 49.34 100 ARG A CA 1
ATOM 809 C C . ARG A 1 102 ? 16.431 39.505 72.380 1.00 47.36 100 ARG A C 1
ATOM 810 O O . ARG A 1 102 ? 17.303 40.087 73.020 1.00 47.24 100 ARG A O 1
ATOM 818 N N . PHE A 1 103 ? 16.347 39.563 71.056 1.00 46.20 101 PHE A N 1
ATOM 819 C CA . PHE A 1 103 ? 17.184 40.474 70.286 1.00 45.58 101 PHE A CA 1
ATOM 820 C C . PHE A 1 103 ? 16.405 41.754 70.016 1.00 45.68 101 PHE A C 1
ATOM 821 O O . PHE A 1 103 ? 15.193 41.711 69.810 1.00 47.16 101 PHE A O 1
ATOM 829 N N . TYR A 1 104 ? 17.094 42.891 70.029 1.00 44.88 102 TYR A N 1
ATOM 830 C CA . TYR A 1 104 ? 16.423 44.176 69.860 1.00 45.23 102 TYR A CA 1
ATOM 831 C C . TYR A 1 104 ? 17.376 45.299 69.470 1.00 46.01 102 TYR A C 1
ATOM 832 O O . TYR A 1 104 ? 18.544 45.307 69.858 1.00 46.54 102 TYR A O 1
ATOM 841 N N . SER A 1 105 ? 16.858 46.248 68.698 1.00 46.18 103 SER A N 1
ATOM 842 C CA . SER A 1 105 ? 17.603 47.446 68.336 1.00 46.37 103 SER A CA 1
ATOM 843 C C . SER A 1 105 ? 17.041 48.653 69.075 1.00 48.53 103 SER A C 1
ATOM 844 O O . SER A 1 105 ? 17.706 49.680 69.203 1.00 50.03 103 SER A O 1
ATOM 847 N N . ASP A 1 106 ? 15.810 48.518 69.560 1.00 48.61 104 ASP A N 1
ATOM 848 C CA . ASP A 1 106 ? 15.123 49.619 70.224 1.00 49.78 104 ASP A CA 1
ATOM 849 C C . ASP A 1 106 ? 14.396 49.161 71.486 1.00 50.38 104 ASP A C 1
ATOM 850 O O . ASP A 1 106 ? 14.168 47.967 71.688 1.00 48.49 104 ASP A O 1
ATOM 855 N N . VAL A 1 107 ? 14.033 50.125 72.327 1.00 53.49 105 VAL A N 1
ATOM 856 C CA . VAL A 1 107 ? 13.360 49.849 73.592 1.00 56.21 105 VAL A CA 1
ATOM 857 C C . VAL A 1 107 ? 11.864 50.139 73.488 1.00 58.98 105 VAL A C 1
ATOM 858 O O . VAL A 1 107 ? 11.046 49.495 74.148 1.00 58.37 105 VAL A O 1
ATOM 862 N N . GLU A 1 108 ? 11.518 51.110 72.647 1.00 69.45 106 GLU A N 1
ATOM 863 C CA . GLU A 1 108 ? 10.131 51.520 72.455 1.00 72.90 106 GLU A CA 1
ATOM 864 C C . GLU A 1 108 ? 9.264 50.361 71.991 1.00 70.14 106 GLU A C 1
ATOM 865 O O . GLU A 1 108 ? 9.660 49.583 71.123 1.00 66.15 106 GLU A O 1
ATOM 871 N N . ARG A 1 109 ? 8.078 50.227 72.566 1.00 72.72 107 ARG A N 1
ATOM 872 C CA . ARG A 1 109 ? 7.159 49.151 72.234 1.00 71.18 107 ARG A CA 1
ATOM 873 C C . ARG A 1 109 ? 6.649 49.250 70.826 1.00 67.51 107 ARG A C 1
ATOM 874 O O . ARG A 1 109 ? 6.307 48.283 70.211 1.00 65.37 107 ARG A O 1
ATOM 882 N N . SER A 1 110 ? 6.607 50.446 70.320 1.00 66.25 108 SER A N 1
ATOM 883 C CA . SER A 1 110 ? 6.162 50.655 68.948 1.00 62.67 108 SER A CA 1
ATOM 884 C C . SER A 1 110 ? 6.979 49.810 67.973 1.00 57.00 108 SER A C 1
ATOM 885 O O . SER A 1 110 ? 6.533 49.515 66.864 1.00 55.05 108 SER A O 1
ATOM 888 N N . TYR A 1 111 ? 8.179 49.427 68.401 1.00 55.01 109 TYR A N 1
ATOM 889 C CA . TYR A 1 111 ? 9.051 48.566 67.614 1.00 50.93 109 TYR A CA 1
ATOM 890 C C . TYR A 1 111 ? 9.078 47.133 68.140 1.00 49.96 109 TYR A C 1
ATOM 891 O O . TYR A 1 111 ? 8.943 46.183 67.374 1.00 48.01 109 TYR A O 1
ATOM 900 N N . THR A 1 112 ? 9.255 46.978 69.447 1.00 52.92 110 THR A N 1
ATOM 901 C CA . THR A 1 112 ? 9.445 45.653 70.031 1.00 53.70 110 THR A CA 1
ATOM 902 C C . THR A 1 112 ? 8.196 44.781 69.936 1.00 56.04 110 THR A C 1
ATOM 903 O O . THR A 1 112 ? 8.294 43.554 69.913 1.00 54.87 110 THR A O 1
ATOM 907 N N . ASP A 1 113 ? 7.027 45.413 69.879 1.00 60.05 111 ASP A N 1
ATOM 908 C CA . ASP A 1 113 ? 5.768 44.675 69.823 1.00 61.53 111 ASP A CA 1
ATOM 909 C C . ASP A 1 113 ? 5.539 44.019 68.467 1.00 58.92 111 ASP A C 1
ATOM 910 O O . ASP A 1 113 ? 4.726 43.106 68.349 1.00 60.06 111 ASP A O 1
ATOM 915 N N . VAL A 1 114 ? 6.246 44.483 67.442 1.00 56.44 112 VAL A N 1
ATOM 916 C CA . VAL A 1 114 ? 6.088 43.895 66.117 1.00 53.47 112 VAL A CA 1
ATOM 917 C C . VAL A 1 114 ? 7.298 43.054 65.718 1.00 50.38 112 VAL A C 1
ATOM 918 O O . VAL A 1 114 ? 7.401 42.610 64.574 1.00 49.55 112 VAL A O 1
ATOM 922 N N . TYR A 1 115 ? 8.210 42.834 66.661 1.00 48.56 113 TYR A N 1
ATOM 923 C CA . TYR A 1 115 ? 9.244 41.822 66.480 1.00 45.92 113 TYR A CA 1
ATOM 924 C C . TYR A 1 115 ? 8.568 40.459 66.402 1.00 45.12 113 TYR A C 1
ATOM 925 O O . TYR A 1 115 ? 7.569 40.222 67.082 1.00 46.65 113 TYR A O 1
ATOM 934 N N . PRO A 1 116 ? 9.105 39.553 65.576 1.00 42.54 114 PRO A N 1
ATOM 935 C CA . PRO A 1 116 ? 8.532 38.205 65.541 1.00 42.63 114 PRO A CA 1
ATOM 936 C C . PRO A 1 116 ? 8.957 37.379 66.755 1.00 43.39 114 PRO A C 1
ATOM 937 O O . PRO A 1 116 ? 10.011 37.635 67.340 1.00 42.37 114 PRO A O 1
ATOM 941 N N . THR A 1 117 ? 8.134 36.403 67.129 1.00 44.78 115 THR A N 1
ATOM 942 C CA . THR A 1 117 ? 8.422 35.555 68.279 1.00 45.68 115 THR A CA 1
ATOM 943 C C . THR A 1 117 ? 8.425 34.085 67.878 1.00 46.51 115 THR A C 1
ATOM 944 O O . THR A 1 117 ? 7.465 33.592 67.286 1.00 47.62 115 THR A O 1
ATOM 948 N N . PHE A 1 118 ? 9.511 33.392 68.203 1.00 47.29 116 PHE A N 1
ATOM 949 C CA . PHE A 1 118 ? 9.666 31.995 67.823 1.00 49.31 116 PHE A CA 1
ATOM 950 C C . PHE A 1 118 ? 9.856 31.095 69.031 1.00 50.36 116 PHE A C 1
ATOM 951 O O . PHE A 1 118 ? 10.219 31.552 70.115 1.00 50.64 116 PHE A O 1
ATOM 959 N N . LEU A 1 119 ? 9.607 29.807 68.829 1.00 50.87 117 LEU A N 1
ATOM 960 C CA . LEU A 1 119 ? 9.969 28.790 69.804 1.00 51.48 117 LEU A CA 1
ATOM 961 C C . LEU A 1 119 ? 10.917 27.815 69.135 1.00 50.06 117 LEU A C 1
ATOM 962 O O . LEU A 1 119 ? 10.672 27.386 68.008 1.00 49.44 117 LEU A O 1
ATOM 967 N N . VAL A 1 120 ? 11.993 27.457 69.825 1.00 49.70 118 VAL A N 1
ATOM 968 C CA . VAL A 1 120 ? 12.923 26.468 69.300 1.00 50.27 118 VAL A CA 1
ATOM 969 C C . VAL A 1 120 ? 13.269 25.424 70.358 1.00 53.62 118 VAL A C 1
ATOM 970 O O . VAL A 1 120 ? 13.860 25.741 71.390 1.00 54.95 118 VAL A O 1
ATOM 974 N N . ASN A 1 121 ? 12.888 24.179 70.095 1.00 55.87 119 ASN A N 1
ATOM 975 C CA . ASN A 1 121 ? 13.192 23.072 70.993 1.00 59.41 119 ASN A CA 1
ATOM 976 C C . ASN A 1 121 ? 14.535 22.446 70.640 1.00 60.59 119 ASN A C 1
ATOM 977 O O . ASN A 1 121 ? 14.606 21.592 69.767 1.00 61.08 119 ASN A O 1
ATOM 982 N N . THR A 1 122 ? 15.593 22.845 71.337 1.00 61.28 120 THR A N 1
ATOM 983 C CA . THR A 1 122 ? 16.947 22.435 70.965 1.00 62.10 120 THR A CA 1
ATOM 984 C C . THR A 1 122 ? 17.195 20.930 71.080 1.00 65.45 120 THR A C 1
ATOM 985 O O . THR A 1 122 ? 18.244 20.438 70.662 1.00 65.82 120 THR A O 1
ATOM 989 N N . ASP A 1 123 ? 16.234 20.201 71.639 1.00 68.50 121 ASP A N 1
ATOM 990 C CA . ASP A 1 123 ? 16.370 18.759 71.809 1.00 71.71 121 ASP A CA 1
ATOM 991 C C . ASP A 1 123 ? 15.698 17.993 70.677 1.00 71.67 121 ASP A C 1
ATOM 992 O O . ASP A 1 123 ? 16.247 17.020 70.163 1.00 72.19 121 ASP A O 1
ATOM 997 N N . THR A 1 124 ? 14.504 18.432 70.295 1.00 71.29 122 THR A N 1
ATOM 998 C CA . THR A 1 124 ? 13.782 17.810 69.194 1.00 73.38 122 THR A CA 1
ATOM 999 C C . THR A 1 124 ? 14.089 18.555 67.905 1.00 73.20 122 THR A C 1
ATOM 1000 O O . THR A 1 124 ? 13.817 18.056 66.816 1.00 75.23 122 THR A O 1
ATOM 1004 N N . ARG A 1 125 ? 14.680 19.741 68.046 1.00 72.84 123 ARG A N 1
ATOM 1005 C CA . ARG A 1 125 ? 14.925 20.690 66.951 1.00 73.31 123 ARG A CA 1
ATOM 1006 C C . ARG A 1 125 ? 13.647 20.997 66.165 1.00 77.64 123 ARG A C 1
ATOM 1007 O O . ARG A 1 125 ? 13.702 21.329 64.982 1.00 82.93 123 ARG A O 1
ATOM 1015 N N . ARG A 1 126 ? 12.502 20.919 66.839 1.00 75.23 124 ARG A N 1
ATOM 1016 C CA . ARG A 1 126 ? 11.248 21.364 66.246 1.00 72.08 124 ARG A CA 1
ATOM 1017 C C . ARG A 1 126 ? 10.984 22.811 66.643 1.00 69.91 124 ARG A C 1
ATOM 1018 O O . ARG A 1 126 ? 11.443 23.271 67.689 1.00 70.27 124 ARG A O 1
ATOM 1026 N N . TYR A 1 127 ? 10.254 23.530 65.799 1.00 73.64 125 TYR A N 1
ATOM 1027 C CA . TYR A 1 127 ? 10.036 24.953 66.019 1.00 69.18 125 TYR A CA 1
ATOM 1028 C C . TYR A 1 127 ? 8.587 25.370 65.804 1.00 68.88 125 TYR A C 1
ATOM 1029 O O . TYR A 1 127 ? 7.718 24.538 65.538 1.00 72.31 125 TYR A O 1
ATOM 1038 N N . TYR A 1 128 ? 8.348 26.671 65.918 1.00 65.63 126 TYR A N 1
ATOM 1039 C CA . TYR A 1 128 ? 7.014 27.236 65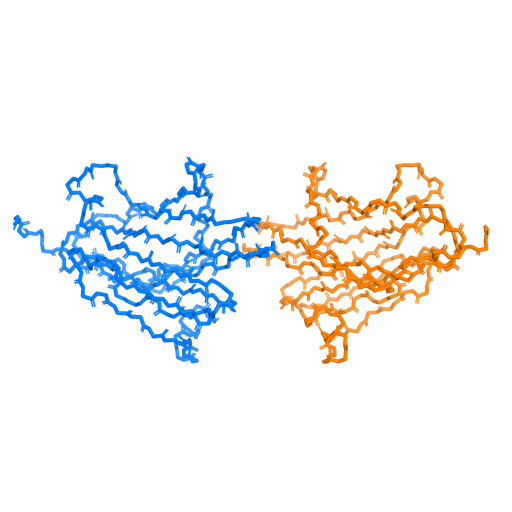.779 1.00 66.93 126 TYR A CA 1
ATOM 1040 C C . TYR A 1 128 ? 7.100 28.756 65.723 1.00 61.16 126 TYR A C 1
ATOM 1041 O O . TYR A 1 128 ? 7.773 29.379 66.544 1.00 58.96 126 TYR A O 1
ATOM 1050 N N . ILE A 1 129 ? 6.433 29.350 64.742 1.00 58.41 127 ILE A N 1
ATOM 1051 C CA . ILE A 1 129 ? 6.334 30.799 64.681 1.00 53.66 127 ILE A CA 1
ATOM 1052 C C . ILE A 1 129 ? 5.096 31.238 65.449 1.00 56.22 127 ILE A C 1
ATOM 1053 O O . ILE A 1 129 ? 4.002 31.288 64.889 1.00 58.35 127 ILE A O 1
ATOM 1058 N N . LEU A 1 130 ? 5.263 31.528 66.737 1.00 57.08 128 LEU A N 1
ATOM 1059 C CA . LEU A 1 130 ? 4.157 32.014 67.561 1.00 61.38 128 LEU A CA 1
ATOM 1060 C C . LEU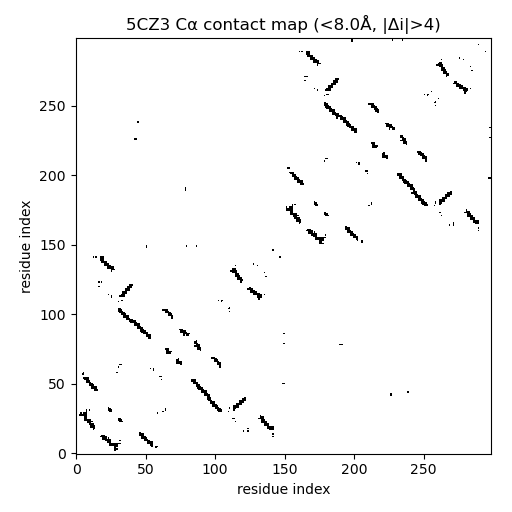 A 1 130 ? 3.582 33.299 66.981 1.00 61.52 128 LEU A C 1
ATOM 1061 O O . LEU A 1 130 ? 2.365 33.475 66.925 1.00 65.36 128 LEU A O 1
ATOM 1066 N N . ASP A 1 131 ? 4.458 34.190 66.537 1.00 58.13 129 ASP A N 1
ATOM 1067 C CA . ASP A 1 131 ? 4.012 35.468 66.006 1.00 57.86 129 ASP A CA 1
ATOM 1068 C C . ASP A 1 131 ? 4.968 35.971 64.932 1.00 54.22 129 ASP A C 1
ATOM 1069 O O . ASP A 1 131 ? 6.172 36.071 65.158 1.00 52.19 129 ASP A O 1
ATOM 1074 N N . SER A 1 132 ? 4.427 36.284 63.760 1.00 53.78 130 SER A N 1
ATOM 1075 C CA . SER A 1 132 ? 5.245 36.773 62.658 1.00 50.00 130 SER A CA 1
ATOM 1076 C C . SER A 1 132 ? 5.526 38.262 62.808 1.00 48.63 130 SER A C 1
ATOM 1077 O O . SER A 1 132 ? 6.463 38.787 62.206 1.00 46.28 130 SER A O 1
ATOM 1080 N N . GLY A 1 133 ? 4.715 38.934 63.619 1.00 50.51 131 GLY A N 1
ATOM 1081 C CA . GLY A 1 133 ? 4.848 40.365 63.818 1.00 51.13 131 GLY A CA 1
ATOM 1082 C C . GLY A 1 133 ? 4.720 41.118 62.509 1.00 51.89 131 GLY A C 1
ATOM 1083 O O . GLY A 1 133 ? 3.958 40.722 61.630 1.00 53.92 131 GLY A O 1
ATOM 1084 N N . ARG A 1 134 ? 5.479 42.199 62.371 1.00 51.10 132 ARG A N 1
ATOM 1085 C CA . ARG A 1 134 ? 5.477 42.971 61.136 1.00 52.30 132 ARG A CA 1
ATOM 1086 C C . ARG A 1 134 ? 6.562 42.450 60.196 1.00 49.30 132 ARG A C 1
ATOM 1087 O O . ARG A 1 134 ? 7.383 43.215 59.691 1.00 48.54 132 ARG A O 1
ATOM 1095 N N . THR A 1 135 ? 6.575 41.136 59.980 1.00 48.15 133 THR A N 1
ATOM 1096 C CA . THR A 1 135 ? 7.572 40.508 59.117 1.00 47.34 133 THR A CA 1
ATOM 1097 C C . THR A 1 135 ? 6.962 39.459 58.192 1.00 48.69 133 THR A C 1
ATOM 1098 O O . THR A 1 135 ? 5.781 39.127 58.292 1.00 51.61 133 THR A O 1
ATOM 1102 N N . TYR A 1 136 ? 7.793 38.942 57.293 1.00 48.00 134 TYR A N 1
ATOM 1103 C CA . TYR A 1 136 ? 7.435 37.813 56.446 1.00 49.19 134 TYR A CA 1
ATOM 1104 C C . TYR A 1 136 ? 8.377 36.654 56.746 1.00 47.41 134 TYR A C 1
ATOM 1105 O O . TYR A 1 136 ? 8.809 35.938 55.843 1.00 48.30 134 TYR A O 1
ATOM 1114 N N . THR A 1 137 ? 8.693 36.485 58.025 1.00 45.32 135 THR A N 1
ATOM 1115 C CA . THR A 1 137 ? 9.673 35.498 58.453 1.00 43.99 135 THR A CA 1
ATOM 1116 C C . THR A 1 137 ? 9.208 34.062 58.223 1.00 45.85 135 THR A C 1
ATOM 1117 O O . THR A 1 137 ? 8.013 33.763 58.257 1.00 47.56 135 THR A O 1
ATOM 1121 N N . TYR A 1 138 ? 10.170 33.182 57.971 1.00 45.77 136 TYR A N 1
ATOM 1122 C CA . TYR A 1 138 ? 9.899 31.760 57.820 1.00 48.11 136 TYR A CA 1
ATOM 1123 C C . TYR A 1 138 ? 11.092 30.971 58.339 1.00 46.06 136 TYR A C 1
ATOM 1124 O O . TYR A 1 138 ? 12.204 31.492 58.407 1.00 43.57 136 TYR A O 1
ATOM 1133 N N . ILE A 1 139 ? 10.862 29.716 58.706 1.00 47.67 137 ILE A N 1
ATOM 1134 C CA . ILE A 1 139 ? 11.924 28.898 59.274 1.00 47.02 137 ILE A CA 1
ATOM 1135 C C . ILE A 1 139 ? 12.239 27.679 58.417 1.00 48.68 137 ILE A C 1
ATOM 1136 O O . ILE A 1 139 ? 11.372 26.847 58.157 1.00 52.10 137 ILE A O 1
ATOM 1141 N N . ASP A 1 140 ? 13.488 27.585 57.975 1.00 47.01 138 ASP A N 1
ATOM 1142 C CA . ASP A 1 140 ? 13.969 26.396 57.287 1.00 48.21 138 ASP A CA 1
ATOM 1143 C C . ASP A 1 140 ? 14.620 25.455 58.292 1.00 47.25 138 ASP A C 1
ATOM 1144 O O . ASP A 1 140 ? 15.501 25.864 59.047 1.00 45.35 138 ASP A O 1
ATOM 1149 N N . PRO A 1 141 ? 14.192 24.185 58.304 1.00 48.99 139 PRO A N 1
ATOM 1150 C CA . PRO A 1 141 ? 14.739 23.182 59.226 1.00 49.86 139 PRO A CA 1
ATOM 1151 C C . PRO A 1 141 ? 16.139 22.717 58.825 1.00 49.90 139 PRO A C 1
ATOM 1152 O O . PRO A 1 141 ? 16.488 21.553 59.022 1.00 51.84 139 PRO A O 1
ATOM 1156 N N . PHE A 1 142 ? 16.928 23.630 58.271 1.00 48.04 140 PHE A N 1
ATOM 1157 C CA . PHE A 1 142 ? 18.271 23.320 57.807 1.00 48.71 140 PHE A CA 1
ATOM 1158 C C . PHE A 1 142 ? 19.098 24.591 57.692 1.00 46.82 140 PHE A C 1
ATOM 1159 O O . PHE A 1 142 ? 18.582 25.696 57.851 1.00 44.74 140 PHE A O 1
ATOM 1167 N N . ILE A 1 143 ? 20.386 24.427 57.415 1.00 48.14 141 ILE A N 1
ATOM 1168 C CA . ILE A 1 143 ? 21.245 25.554 57.080 1.00 47.02 141 ILE A CA 1
ATOM 1169 C C . ILE A 1 143 ? 22.007 25.230 55.803 1.00 49.15 141 ILE A C 1
ATOM 1170 O O . ILE A 1 143 ? 22.907 24.390 55.803 1.00 51.19 141 ILE A O 1
ATOM 1175 N N . SER A 1 144 ? 21.633 25.888 54.712 1.00 49.63 142 SER A N 1
ATOM 1176 C CA . SER A 1 144 ? 22.241 25.620 53.414 1.00 52.57 142 SER A CA 1
ATOM 1177 C C . SER A 1 144 ? 23.707 26.035 53.388 1.00 52.59 142 SER A C 1
ATOM 1178 O O . SER A 1 144 ? 24.126 26.913 54.142 1.00 49.87 142 SER A O 1
ATOM 1181 N N . ASP A 1 145 ? 24.479 25.396 52.515 1.00 56.07 143 ASP A N 1
ATOM 1182 C CA . ASP A 1 145 ? 25.879 25.753 52.324 1.00 58.16 143 ASP A CA 1
ATOM 1183 C C . ASP A 1 145 ? 26.005 27.170 51.775 1.00 58.55 143 ASP A C 1
ATOM 1184 O O . ASP A 1 145 ? 26.978 27.871 52.057 1.00 58.87 143 ASP A O 1
ATOM 1189 N N . GLY A 1 146 ? 25.014 27.585 50.991 1.00 58.73 144 GLY A N 1
ATOM 1190 C CA . GLY A 1 146 ? 24.988 28.925 50.433 1.00 58.63 144 GLY A CA 1
ATOM 1191 C C . GLY A 1 146 ? 24.894 29.985 51.512 1.00 55.61 144 GLY A C 1
ATOM 1192 O O . GLY A 1 146 ? 25.596 30.995 51.466 1.00 56.18 144 GLY A O 1
ATOM 1193 N N . ASP A 1 147 ? 24.025 29.749 52.490 1.00 52.70 145 ASP A N 1
ATOM 1194 C CA . ASP A 1 147 ? 23.883 30.658 53.618 1.00 50.22 145 ASP A CA 1
ATOM 1195 C C . ASP A 1 147 ? 25.142 30.664 54.475 1.00 50.17 145 ASP A C 1
ATOM 1196 O O . ASP A 1 147 ? 25.532 31.701 55.008 1.00 49.40 145 ASP A O 1
ATOM 1201 N N . LYS A 1 148 ? 25.774 29.501 54.601 1.00 51.11 146 LYS A N 1
ATOM 1202 C CA . LYS A 1 148 ? 26.979 29.366 55.413 1.00 51.05 146 LYS A CA 1
ATOM 1203 C C . LYS A 1 148 ? 28.122 30.209 54.864 1.00 52.53 146 LYS A C 1
ATOM 1204 O O . LYS A 1 148 ? 28.884 30.808 55.622 1.00 51.46 146 LYS A O 1
ATOM 1210 N N . ARG A 1 149 ? 28.233 30.261 53.542 1.00 55.60 147 ARG A N 1
ATOM 1211 C CA . ARG A 1 149 ? 29.303 31.013 52.902 1.00 59.88 147 ARG A CA 1
ATOM 1212 C C . ARG A 1 149 ? 29.077 32.521 52.989 1.00 61.89 147 ARG A C 1
ATOM 1213 O O . ARG A 1 149 ? 29.955 33.305 52.633 1.00 65.14 147 ARG A O 1
ATOM 1221 N N . ARG A 1 150 ? 27.907 32.926 53.474 1.00 60.46 148 ARG A N 1
ATOM 1222 C CA . ARG A 1 150 ? 27.624 34.343 53.676 1.00 60.56 148 ARG A CA 1
ATOM 1223 C C . ARG A 1 150 ? 28.433 34.898 54.844 1.00 60.57 148 ARG A C 1
ATOM 1224 O O . ARG A 1 150 ? 28.626 36.109 54.951 1.00 61.42 148 ARG A O 1
ATOM 1232 N N . TRP A 1 151 ? 28.904 34.014 55.719 1.00 60.23 149 TRP A N 1
ATOM 1233 C CA . TRP A 1 151 ? 29.740 34.439 56.838 1.00 61.55 149 TRP A CA 1
ATOM 1234 C C . TRP A 1 151 ? 31.079 33.702 56.875 1.00 68.73 149 TRP A C 1
ATOM 1235 O O . TRP A 1 151 ? 32.024 34.154 57.522 1.00 71.53 149 TRP A O 1
ATOM 1246 N N . LEU A 1 152 ? 31.162 32.574 56.176 1.00 74.05 150 LEU A N 1
ATOM 1247 C CA . LEU A 1 152 ? 32.407 31.814 56.105 1.00 76.88 150 LEU A CA 1
ATOM 1248 C C . LEU A 1 152 ? 33.333 32.369 55.028 1.00 80.85 150 LEU A C 1
ATOM 1249 O O . LEU A 1 152 ? 34.448 32.802 55.319 1.00 83.95 150 LEU A O 1
ATOM 1254 N N . GLU B 1 5 ? 53.123 8.487 92.825 1.00 104.99 3 GLU B N 1
ATOM 1255 C CA . GLU B 1 5 ? 51.849 8.343 93.520 1.00 104.73 3 GLU B CA 1
ATOM 1256 C C . GLU B 1 5 ? 51.119 7.077 93.082 1.00 104.04 3 GLU B C 1
ATOM 1257 O O . GLU B 1 5 ? 50.305 6.530 93.827 1.00 108.22 3 GLU B O 1
ATOM 1263 N N . GLY B 1 6 ? 51.416 6.615 91.872 1.00 98.65 4 GLY B N 1
ATOM 1264 C CA . GLY B 1 6 ? 50.776 5.431 91.329 1.00 97.51 4 GLY B CA 1
ATOM 1265 C C . GLY B 1 6 ? 49.407 5.740 90.755 1.00 93.12 4 GLY B C 1
ATOM 1266 O O . GLY B 1 6 ? 48.594 4.842 90.539 1.00 93.80 4 GLY B O 1
ATOM 1267 N N . ILE B 1 7 ? 49.155 7.020 90.506 1.00 88.70 5 ILE B N 1
ATOM 1268 C CA . ILE B 1 7 ? 47.870 7.465 89.981 1.00 84.41 5 ILE B CA 1
ATOM 1269 C C . ILE B 1 7 ? 48.012 7.989 88.560 1.00 77.62 5 ILE B C 1
ATOM 1270 O O . ILE B 1 7 ? 48.772 8.924 88.309 1.00 75.61 5 ILE B O 1
ATOM 1275 N N . VAL B 1 8 ? 47.279 7.386 87.631 1.00 74.37 6 VAL B N 1
ATOM 1276 C CA . VAL B 1 8 ? 47.369 7.777 86.230 1.00 68.82 6 VAL B CA 1
ATOM 1277 C C . VAL B 1 8 ? 46.002 8.115 85.639 1.00 66.24 6 VAL B C 1
ATOM 1278 O O . VAL B 1 8 ? 45.242 7.224 85.257 1.00 66.83 6 VAL B O 1
ATOM 1282 N N . HIS B 1 9 ? 45.693 9.405 85.570 1.00 64.00 7 HIS B N 1
ATOM 1283 C CA . HIS B 1 9 ? 44.478 9.863 84.906 1.00 62.30 7 HIS B CA 1
ATOM 1284 C C . HIS B 1 9 ? 44.698 9.899 83.398 1.00 59.31 7 HIS B C 1
ATOM 1285 O O . HIS B 1 9 ? 45.835 9.842 82.934 1.00 58.37 7 HIS B O 1
ATOM 1292 N N . LYS B 1 10 ? 43.612 9.984 82.638 1.00 58.64 8 LYS B N 1
ATOM 1293 C CA . LYS B 1 10 ? 43.703 10.184 81.194 1.00 56.87 8 LYS B CA 1
ATOM 1294 C C . LYS B 1 10 ? 42.983 11.472 80.812 1.00 54.25 8 LYS B C 1
ATOM 1295 O O . LYS B 1 10 ? 41.852 11.706 81.237 1.00 55.63 8 LYS B O 1
ATOM 1301 N N . LEU B 1 11 ? 43.636 12.310 80.014 1.00 51.26 9 LEU B N 1
ATOM 1302 C CA . LEU B 1 11 ? 43.051 13.592 79.641 1.00 50.11 9 LEU B CA 1
ATOM 1303 C C . LEU B 1 11 ? 43.372 13.991 78.206 1.00 48.75 9 LEU B C 1
ATOM 1304 O O . LEU B 1 11 ? 44.535 14.062 77.811 1.00 48.76 9 LEU B O 1
ATOM 1309 N N . ASP B 1 12 ? 42.323 14.248 77.431 1.00 48.17 10 ASP B N 1
ATOM 1310 C CA . ASP B 1 12 ? 42.468 14.783 76.084 1.00 45.45 10 ASP B CA 1
ATOM 1311 C C . ASP B 1 12 ? 41.750 16.122 75.983 1.00 43.48 10 ASP B C 1
ATOM 1312 O O . ASP B 1 12 ? 40.632 16.272 76.477 1.00 44.62 10 ASP B O 1
ATOM 1317 N N . VAL B 1 13 ? 42.395 17.096 75.351 1.00 40.99 11 VAL B N 1
ATOM 1318 C CA . VAL B 1 13 ? 41.783 18.404 75.151 1.00 39.63 11 VAL B CA 1
ATOM 1319 C C . VAL B 1 13 ? 41.631 18.706 73.668 1.00 37.84 11 VAL B C 1
ATOM 1320 O O . VAL B 1 13 ? 42.605 18.683 72.916 1.00 36.93 11 VAL B O 1
ATOM 1324 N N . PHE B 1 14 ? 40.403 18.995 73.253 1.00 38.63 12 PHE B N 1
ATOM 1325 C CA . PHE B 1 14 ? 40.114 19.242 71.847 1.00 38.78 12 PHE B CA 1
ATOM 1326 C C . PHE B 1 14 ? 39.717 20.692 71.585 1.00 39.88 12 PHE B C 1
ATOM 1327 O O . PHE B 1 14 ? 38.883 21.257 72.293 1.00 40.39 12 PHE B O 1
ATOM 1335 N N . LEU B 1 15 ? 40.329 21.291 70.569 1.00 40.64 13 LEU B N 1
ATOM 1336 C CA . LEU B 1 15 ? 39.912 22.604 70.095 1.00 41.81 13 LEU B CA 1
ATOM 1337 C C . LEU B 1 15 ? 39.064 22.403 68.849 1.00 42.85 13 LEU B C 1
ATOM 1338 O O . LEU B 1 15 ? 39.586 22.156 67.763 1.00 42.76 13 LEU B O 1
ATOM 1343 N N . ILE B 1 16 ? 37.751 22.507 69.025 1.00 44.91 14 ILE B N 1
ATOM 1344 C CA . ILE B 1 16 ? 36.781 22.086 68.018 1.00 46.51 14 ILE B CA 1
ATOM 1345 C C . ILE B 1 16 ? 36.910 22.792 66.668 1.00 46.39 14 ILE B C 1
ATOM 1346 O O . ILE B 1 16 ? 37.085 22.141 65.639 1.00 45.10 14 ILE B O 1
ATOM 1351 N N . ASP B 1 17 ? 36.820 24.117 66.671 1.00 48.33 15 ASP B N 1
ATOM 1352 C CA . ASP B 1 17 ? 36.813 24.872 65.422 1.00 50.97 15 ASP B CA 1
ATOM 1353 C C . ASP B 1 17 ? 38.198 24.949 64.783 1.00 50.29 15 ASP B C 1
ATOM 1354 O O . ASP B 1 17 ? 38.320 25.213 63.585 1.00 50.41 15 ASP B O 1
ATOM 1359 N N . GLU B 1 18 ? 39.236 24.715 65.578 1.00 49.23 16 GLU B N 1
ATOM 1360 C CA . GLU B 1 18 ? 40.597 24.681 65.054 1.00 48.52 16 GLU B CA 1
ATOM 1361 C C . GLU B 1 18 ? 40.939 23.275 64.571 1.00 47.50 16 GLU B C 1
ATOM 1362 O O . GLU B 1 18 ? 41.970 23.063 63.931 1.00 46.74 16 GLU B O 1
ATOM 1368 N N . ASN B 1 19 ? 40.056 22.327 64.884 1.00 47.73 17 ASN B N 1
ATOM 1369 C CA . ASN B 1 19 ? 40.234 20.918 64.538 1.00 48.22 17 ASN B CA 1
ATOM 1370 C C . ASN B 1 19 ? 41.565 20.370 65.047 1.00 45.94 17 ASN B C 1
ATOM 1371 O O . ASN B 1 19 ? 42.289 19.689 64.323 1.00 46.59 17 ASN B O 1
ATOM 1376 N N . VAL B 1 20 ? 41.878 20.674 66.301 1.00 43.68 18 VAL B N 1
ATOM 1377 C CA . VAL B 1 20 ? 43.142 20.263 66.898 1.00 42.75 18 VAL B CA 1
ATOM 1378 C C . VAL B 1 20 ? 42.917 19.354 68.106 1.00 42.75 18 VAL B C 1
ATOM 1379 O O . VAL B 1 20 ? 42.145 19.685 69.006 1.00 42.32 18 VAL B O 1
ATOM 1383 N N . SER B 1 21 ? 43.589 18.205 68.111 1.00 43.18 19 SER B N 1
ATOM 1384 C CA . SER B 1 21 ? 43.506 17.264 69.224 1.00 43.53 19 SER B CA 1
ATOM 1385 C C . SER B 1 21 ? 44.778 17.280 70.064 1.00 43.37 19 SER B C 1
ATOM 1386 O O . SER B 1 21 ? 45.804 16.735 69.659 1.00 44.32 19 SER B O 1
ATOM 1389 N N . ILE B 1 22 ? 44.710 17.907 71.233 1.00 42.57 20 ILE B N 1
ATOM 1390 C CA . ILE B 1 22 ? 45.816 17.863 72.179 1.00 42.33 20 ILE B CA 1
ATOM 1391 C C . ILE B 1 22 ? 45.628 16.652 73.085 1.00 44.18 20 ILE B C 1
ATOM 1392 O O . ILE B 1 22 ? 44.824 16.681 74.017 1.00 44.66 20 ILE B O 1
ATOM 1397 N N . LYS B 1 23 ? 46.367 15.583 72.805 1.00 45.17 21 LYS B N 1
ATOM 1398 C CA . LYS B 1 23 ? 46.088 14.297 73.433 1.00 47.42 21 LYS B CA 1
ATOM 1399 C C . LYS B 1 23 ? 47.070 13.928 74.539 1.00 48.16 21 LYS B C 1
ATOM 1400 O O . LYS B 1 23 ? 48.235 14.331 74.516 1.00 47.75 21 LYS B O 1
ATOM 1406 N N . HIS B 1 24 ? 46.571 13.156 75.503 1.00 51.32 22 HIS B N 1
ATOM 1407 C CA . HIS B 1 24 ? 47.363 12.656 76.623 1.00 52.24 22 HIS B CA 1
ATOM 1408 C C . HIS B 1 24 ? 48.012 13.801 77.393 1.00 52.91 22 HIS B C 1
ATOM 1409 O O . HIS B 1 24 ? 49.206 13.774 77.689 1.00 53.89 22 HIS B O 1
ATOM 1416 N N . VAL B 1 25 ? 47.201 14.805 77.710 1.00 52.78 23 VAL B N 1
ATOM 1417 C CA . VAL B 1 25 ? 47.648 15.982 78.445 1.00 53.23 23 VAL B CA 1
ATOM 1418 C C . VAL B 1 25 ? 47.969 15.624 79.895 1.00 55.94 23 VAL B C 1
ATOM 1419 O O . VAL B 1 25 ? 48.771 16.286 80.553 1.00 56.90 23 VAL B O 1
ATOM 1423 N N . ASN B 1 26 ? 47.340 14.557 80.374 1.00 57.74 24 ASN B N 1
ATOM 1424 C CA . ASN B 1 26 ? 47.508 14.090 81.745 1.00 61.28 24 ASN B CA 1
ATOM 1425 C C . ASN B 1 26 ? 48.959 13.856 82.145 1.00 65.67 24 ASN B C 1
ATOM 1426 O O . ASN B 1 26 ? 49.788 13.476 81.318 1.00 68.23 24 ASN B O 1
ATOM 1431 N N . LEU B 1 27 ? 49.260 14.089 83.418 1.00 64.73 25 LEU B N 1
ATOM 1432 C CA . LEU B 1 27 ? 50.546 13.699 83.974 1.00 66.00 25 LEU B CA 1
ATOM 1433 C C . LEU B 1 27 ? 50.615 12.178 83.955 1.00 68.27 25 LEU B C 1
ATOM 1434 O O . LEU B 1 27 ? 49.634 11.517 84.292 1.00 68.89 25 LEU B O 1
ATOM 1439 N N . PHE B 1 28 ? 51.754 11.612 83.563 1.00 69.88 26 PHE B N 1
ATOM 1440 C CA . PHE B 1 28 ? 51.848 10.155 83.497 1.00 71.50 26 PHE B CA 1
ATOM 1441 C C . PHE B 1 28 ? 51.913 9.555 84.902 1.00 72.96 26 PHE B C 1
ATOM 1442 O O . PHE B 1 28 ? 51.824 8.340 85.072 1.00 74.36 26 PHE B O 1
ATOM 1450 N N . ASP B 1 29 ? 52.064 10.420 85.901 1.00 72.87 27 ASP B N 1
ATOM 1451 C CA . ASP B 1 29 ? 51.914 10.028 87.298 1.00 74.82 27 ASP B CA 1
ATOM 1452 C C . ASP B 1 29 ? 51.578 11.238 88.163 1.00 73.73 27 ASP B C 1
ATOM 1453 O O . ASP B 1 29 ? 52.212 12.288 88.052 1.00 72.98 27 ASP B O 1
ATOM 1458 N N . GLY B 1 30 ? 50.576 11.087 89.024 1.00 73.39 28 GLY B N 1
ATOM 1459 C CA . GLY B 1 30 ? 50.189 12.149 89.933 1.00 71.88 28 GLY B CA 1
ATOM 1460 C C . GLY B 1 30 ? 48.706 12.456 89.882 1.00 68.93 28 GLY B C 1
ATOM 1461 O O . GLY B 1 30 ? 48.098 12.450 88.812 1.00 66.71 28 GLY B O 1
ATOM 1462 N N . ASP B 1 31 ? 48.122 12.725 91.045 1.00 69.26 29 ASP B N 1
ATOM 1463 C CA . ASP B 1 31 ? 46.708 13.063 91.117 1.00 67.72 29 ASP B CA 1
ATOM 1464 C C . ASP B 1 31 ? 46.495 14.544 90.828 1.00 64.77 29 ASP B C 1
ATOM 1465 O O . ASP B 1 31 ? 46.196 15.331 91.729 1.00 64.32 29 ASP B O 1
ATOM 1470 N N . SER B 1 32 ? 46.656 14.912 89.562 1.00 62.52 30 SER B N 1
ATOM 1471 C CA . SER B 1 32 ? 46.453 16.284 89.120 1.00 60.58 30 SER B CA 1
ATOM 1472 C C . SER B 1 32 ? 46.383 16.337 87.602 1.00 59.14 30 SER B C 1
ATOM 1473 O O . SER B 1 32 ? 47.004 15.526 86.916 1.00 59.75 30 SER B O 1
ATOM 1476 N N . TYR B 1 33 ? 45.621 17.289 87.079 1.00 57.41 31 TYR B N 1
ATOM 1477 C CA . TYR B 1 33 ? 45.546 17.486 85.639 1.00 55.59 31 TYR B CA 1
ATOM 1478 C C . TYR B 1 33 ? 45.376 18.957 85.293 1.00 52.85 31 TYR B C 1
ATOM 1479 O O . TYR B 1 33 ? 44.839 19.737 86.080 1.00 52.47 31 TYR B O 1
ATOM 1488 N N . GLY B 1 34 ? 45.850 19.324 84.108 1.00 50.56 32 GLY B N 1
ATOM 1489 C CA . GLY B 1 34 ? 45.770 20.692 83.639 1.00 48.31 32 GLY B CA 1
ATOM 1490 C C . GLY B 1 34 ? 46.827 20.980 82.595 1.00 47.97 32 GLY B C 1
ATOM 1491 O O . GLY B 1 34 ? 47.674 20.134 82.309 1.00 48.09 32 GLY B O 1
ATOM 1492 N N . CYS B 1 35 ? 46.774 22.179 82.023 1.00 47.88 33 CYS B N 1
ATOM 1493 C CA . CYS B 1 35 ? 47.754 22.605 81.032 1.00 48.10 33 CYS B CA 1
ATOM 1494 C C . CYS B 1 35 ? 47.654 24.101 80.780 1.00 47.80 33 CYS B C 1
ATOM 1495 O O . CYS B 1 35 ? 46.698 24.751 81.203 1.00 47.21 33 CYS B O 1
ATOM 1498 N N . ASN B 1 36 ? 48.650 24.639 80.086 1.00 48.30 34 ASN B N 1
ATOM 1499 C CA . ASN B 1 36 ? 48.640 26.039 79.689 1.00 48.37 34 ASN B CA 1
ATOM 1500 C C . ASN B 1 36 ? 48.632 26.161 78.173 1.00 47.11 34 ASN B C 1
ATOM 1501 O O . ASN B 1 36 ? 49.470 25.573 77.488 1.00 46.81 34 ASN B O 1
ATOM 1506 N N . ILE B 1 37 ? 47.679 26.921 77.650 1.00 46.62 35 ILE B N 1
ATOM 1507 C CA . ILE B 1 37 ? 47.546 27.081 76.211 1.00 46.41 35 ILE B CA 1
ATOM 1508 C C . ILE B 1 37 ? 47.614 28.548 75.807 1.00 47.88 35 ILE B C 1
ATOM 1509 O O . ILE B 1 37 ? 46.731 29.334 76.148 1.00 47.72 35 ILE B O 1
ATOM 1514 N N . HIS B 1 38 ? 48.673 28.908 75.088 1.00 49.77 36 HIS B N 1
ATOM 1515 C CA . HIS B 1 38 ? 48.814 30.255 74.551 1.00 51.99 36 HIS B CA 1
ATOM 1516 C C . HIS B 1 38 ? 48.064 30.372 73.231 1.00 50.68 36 HIS B C 1
ATOM 1517 O O . HIS B 1 38 ? 48.464 29.790 72.224 1.00 50.64 36 HIS B O 1
ATOM 1524 N N . LEU B 1 39 ? 46.972 31.126 73.247 1.00 49.45 37 LEU B N 1
ATOM 1525 C CA . LEU B 1 39 ? 46.130 31.276 72.071 1.00 48.45 37 LEU B CA 1
ATOM 1526 C C . LEU B 1 39 ? 46.494 32.521 71.275 1.00 50.14 37 LEU B C 1
ATOM 1527 O O . LEU B 1 39 ? 46.484 33.631 71.805 1.00 50.93 37 LEU B O 1
ATOM 1532 N N . LYS B 1 40 ? 46.817 32.332 70.001 1.00 51.47 38 LYS B N 1
ATOM 1533 C CA . LYS B 1 40 ? 47.071 33.456 69.112 1.00 54.35 38 LYS B CA 1
ATOM 1534 C C . LYS B 1 40 ? 45.896 33.664 68.167 1.00 53.70 38 LYS B C 1
ATOM 1535 O O . LYS B 1 40 ? 45.457 32.735 67.489 1.00 51.22 38 LYS B O 1
ATOM 1541 N N . THR B 1 41 ? 45.383 34.888 68.138 1.00 56.43 39 THR B N 1
ATOM 1542 C CA . THR B 1 41 ? 44.326 35.250 67.206 1.00 58.72 39 THR B CA 1
ATOM 1543 C C . THR B 1 41 ? 44.458 36.710 66.791 1.00 61.18 39 THR B C 1
ATOM 1544 O O . THR B 1 41 ? 44.785 37.575 67.605 1.00 61.84 39 THR B O 1
ATOM 1548 N N . ALA B 1 42 ? 44.221 36.975 65.512 1.00 57.12 40 ALA B N 1
ATOM 1549 C CA . ALA B 1 42 ? 44.275 38.332 64.990 1.00 60.67 40 ALA B CA 1
ATOM 1550 C C . ALA B 1 42 ? 42.867 38.892 64.831 1.00 61.64 40 ALA B C 1
ATOM 1551 O O . ALA B 1 42 ? 42.680 40.100 64.691 1.00 64.54 40 ALA B O 1
ATOM 1553 N N . THR B 1 43 ? 41.878 38.004 64.852 1.00 59.74 41 THR B N 1
ATOM 1554 C CA . THR B 1 43 ? 40.483 38.405 64.731 1.00 60.70 41 THR B CA 1
ATOM 1555 C C . THR B 1 43 ? 39.717 38.080 66.004 1.00 59.20 41 THR B C 1
ATOM 1556 O O . THR B 1 43 ? 40.262 37.485 66.932 1.00 59.24 41 THR B O 1
ATOM 1560 N N . CYS B 1 44 ? 38.447 38.465 66.039 1.00 58.45 42 CYS B N 1
ATOM 1561 C CA . CYS B 1 44 ? 37.598 38.183 67.187 1.00 56.20 42 CYS B CA 1
ATOM 1562 C C . CYS B 1 44 ? 36.841 36.880 66.951 1.00 52.54 42 CYS B C 1
ATOM 1563 O O . CYS B 1 44 ? 36.213 36.695 65.905 1.00 52.91 42 CYS B O 1
ATOM 1566 N N . LYS B 1 45 ? 36.912 35.966 67.913 1.00 49.50 43 LYS B N 1
ATOM 1567 C CA . LYS B 1 45 ? 36.327 34.649 67.720 1.00 46.94 43 LYS B CA 1
ATOM 1568 C C . LYS B 1 45 ? 36.016 33.927 69.024 1.00 43.87 43 LYS B C 1
ATOM 1569 O O . LYS B 1 45 ? 36.524 34.278 70.091 1.00 42.95 43 LYS B O 1
ATOM 1575 N N . TYR B 1 46 ? 35.166 32.912 68.909 1.00 42.59 44 TYR B N 1
ATOM 1576 C CA . TYR B 1 46 ? 34.863 32.006 70.005 1.00 41.51 44 TYR B CA 1
ATOM 1577 C C . TYR B 1 46 ? 35.693 30.741 69.868 1.00 40.94 44 TYR B C 1
ATOM 1578 O O . TYR B 1 46 ? 35.714 30.117 68.806 1.00 40.75 44 TYR B O 1
ATOM 1587 N N . ILE B 1 47 ? 36.370 30.359 70.944 1.00 40.95 45 ILE B N 1
ATOM 1588 C CA . ILE B 1 47 ? 37.171 29.145 70.939 1.00 41.27 45 ILE B CA 1
ATOM 1589 C C . ILE B 1 47 ? 36.523 28.088 71.825 1.00 42.03 45 ILE B C 1
ATOM 1590 O O . ILE B 1 47 ? 36.329 28.300 73.020 1.00 42.70 45 ILE B O 1
ATOM 1595 N N . THR B 1 48 ? 36.184 26.952 71.226 1.00 42.17 46 THR B N 1
ATOM 1596 C CA . THR B 1 48 ? 35.492 25.885 71.936 1.00 41.50 46 THR B CA 1
ATOM 1597 C C . THR B 1 48 ? 36.451 24.788 72.394 1.00 40.73 46 THR B C 1
ATOM 1598 O O . THR B 1 48 ? 37.170 24.200 71.586 1.00 40.73 46 THR B O 1
ATOM 1602 N N . PHE B 1 49 ? 36.456 24.523 73.697 1.00 40.69 47 PHE B N 1
ATOM 1603 C CA . PHE B 1 49 ? 37.263 23.447 74.264 1.00 40.69 47 PHE B CA 1
ATOM 1604 C C . PHE B 1 49 ? 36.389 22.280 74.709 1.00 39.80 47 PHE B C 1
ATOM 1605 O O . PHE B 1 49 ? 35.372 22.476 75.374 1.00 39.87 47 PHE B O 1
ATOM 1613 N N . ILE B 1 50 ? 36.787 21.067 74.349 1.00 39.13 48 ILE B N 1
ATOM 1614 C CA . ILE B 1 50 ? 36.157 19.879 74.907 1.00 39.57 48 ILE B CA 1
ATOM 1615 C C . ILE B 1 50 ? 37.209 19.004 75.572 1.00 39.90 48 ILE B C 1
ATOM 1616 O O . ILE B 1 50 ? 38.115 18.489 74.917 1.00 40.72 48 ILE B O 1
ATOM 1621 N N . LEU B 1 51 ? 37.088 18.855 76.884 1.00 40.29 49 LEU B N 1
ATOM 1622 C CA . LEU B 1 51 ? 38.032 18.064 77.657 1.00 40.96 49 LEU B CA 1
ATOM 1623 C C . LEU B 1 51 ? 37.408 16.728 78.027 1.00 42.23 49 LEU B C 1
ATOM 1624 O O . LEU B 1 51 ? 36.339 16.683 78.634 1.00 42.99 49 LEU B O 1
ATOM 1629 N N . VAL B 1 52 ? 38.074 15.641 77.651 1.00 42.94 50 VAL B N 1
ATOM 1630 C CA . VAL B 1 52 ? 37.608 14.307 78.006 1.00 44.34 50 VAL B CA 1
ATOM 1631 C C . VAL B 1 52 ? 38.510 13.703 79.077 1.00 45.39 50 VAL B C 1
ATOM 1632 O O . VAL B 1 52 ? 39.587 13.181 78.784 1.00 46.27 50 VAL B O 1
ATOM 1636 N N . LEU B 1 53 ? 38.057 13.787 80.322 1.00 45.70 51 LEU B N 1
ATOM 1637 C CA . LEU B 1 53 ? 38.817 13.296 81.462 1.00 47.04 51 LEU B CA 1
ATOM 1638 C C . LEU B 1 53 ? 38.395 11.880 81.835 1.00 49.30 51 LEU B C 1
ATOM 1639 O O . LEU B 1 53 ? 37.207 11.601 82.003 1.00 49.21 51 LEU B O 1
ATOM 1644 N N . GLU B 1 54 ? 39.372 10.988 81.957 1.00 51.58 52 GLU B N 1
ATOM 1645 C CA . GLU B 1 54 ? 39.115 9.622 82.398 1.00 54.23 52 GLU B CA 1
ATOM 1646 C C . GLU B 1 54 ? 39.861 9.349 83.699 1.00 55.82 52 GLU B C 1
ATOM 1647 O O . GLU B 1 54 ? 40.953 8.785 83.684 1.00 58.98 52 GLU B O 1
ATOM 1653 N N . PRO B 1 55 ? 39.267 9.758 84.832 1.00 54.42 53 PRO B N 1
ATOM 1654 C CA . PRO B 1 55 ? 39.897 9.676 86.155 1.00 56.01 53 PRO B CA 1
ATOM 1655 C C . PRO B 1 55 ? 40.310 8.261 86.541 1.00 60.38 53 PRO B C 1
ATOM 1656 O O . PRO B 1 55 ? 39.646 7.296 86.163 1.00 61.04 53 PRO B O 1
ATOM 1660 N N . ASP B 1 56 ? 41.406 8.151 87.282 1.00 63.26 54 ASP B N 1
ATOM 1661 C CA . ASP B 1 56 ? 41.845 6.874 87.824 1.00 66.98 54 ASP B CA 1
ATOM 1662 C C . ASP B 1 56 ? 41.020 6.559 89.067 1.00 59.45 54 ASP B C 1
ATOM 1663 O O . ASP B 1 56 ? 41.493 6.701 90.195 1.00 61.20 54 ASP B O 1
ATOM 1668 N N . TRP B 1 57 ? 39.779 6.136 88.844 1.00 85.42 55 TRP B N 1
ATOM 1669 C CA . TRP B 1 57 ? 38.814 5.916 89.918 1.00 82.76 55 TRP B CA 1
ATOM 1670 C C . TRP B 1 57 ? 39.271 4.868 90.927 1.00 84.62 55 TRP B C 1
ATOM 1671 O O . TRP B 1 57 ? 38.824 4.863 92.074 1.00 82.28 55 TRP B O 1
ATOM 1682 N N . GLU B 1 58 ? 40.160 3.983 90.494 1.00 89.71 56 GLU B N 1
ATOM 1683 C CA . GLU B 1 58 ? 40.662 2.922 91.354 1.00 93.28 56 GLU B CA 1
ATOM 1684 C C . GLU B 1 58 ? 41.534 3.470 92.480 1.00 90.85 56 GLU B C 1
ATOM 1685 O O . GLU B 1 58 ? 41.648 2.854 93.538 1.00 92.30 56 GLU B O 1
ATOM 1691 N N . ASN B 1 59 ? 42.148 4.628 92.250 1.00 87.53 57 ASN B N 1
ATOM 1692 C CA . ASN B 1 59 ? 43.100 5.188 93.205 1.00 85.75 57 ASN B CA 1
ATOM 1693 C C . ASN B 1 59 ? 42.666 6.515 93.827 1.00 80.00 57 ASN B C 1
ATOM 1694 O O . ASN B 1 59 ? 43.468 7.188 94.476 1.00 75.21 57 ASN B O 1
ATOM 1699 N N . ILE B 1 60 ? 41.408 6.898 93.630 1.00 76.75 58 ILE B N 1
ATOM 1700 C CA . ILE B 1 60 ? 40.904 8.149 94.194 1.00 71.16 58 ILE B CA 1
ATOM 1701 C C . ILE B 1 60 ? 39.560 7.963 94.890 1.00 69.18 58 ILE B C 1
ATOM 1702 O O . ILE B 1 60 ? 38.819 7.025 94.594 1.00 71.32 58 ILE B O 1
ATOM 1707 N N . VAL B 1 61 ? 39.253 8.862 95.821 1.00 64.57 59 VAL B N 1
ATOM 1708 C CA . VAL B 1 61 ? 37.958 8.857 96.490 1.00 73.31 59 VAL B CA 1
ATOM 1709 C C . VAL B 1 61 ? 36.989 9.770 95.745 1.00 71.03 59 VAL B C 1
ATOM 1710 O O . VAL B 1 61 ? 35.782 9.544 95.749 1.00 71.51 59 VAL B O 1
ATOM 1714 N N . GLU B 1 62 ? 37.537 10.801 95.110 1.00 69.21 60 GLU B N 1
ATOM 1715 C CA . GLU B 1 62 ? 36.774 11.721 94.272 1.00 67.71 60 GLU B CA 1
ATOM 1716 C C . GLU B 1 62 ? 37.679 12.274 93.178 1.00 68.04 60 GLU B C 1
ATOM 1717 O O . GLU B 1 62 ? 38.886 12.416 93.378 1.00 68.38 60 GLU B O 1
ATOM 1723 N N . ALA B 1 63 ? 37.097 12.585 92.025 1.00 61.56 61 ALA B N 1
ATOM 1724 C CA . ALA B 1 63 ? 37.841 13.238 90.957 1.00 60.10 61 ALA B CA 1
ATOM 1725 C C . ALA B 1 63 ? 37.749 14.750 91.117 1.00 58.20 61 ALA B C 1
ATOM 1726 O O . ALA B 1 63 ? 36.653 15.312 91.134 1.00 58.51 61 ALA B O 1
ATOM 1728 N N . LYS B 1 64 ? 38.902 15.402 91.244 1.00 56.47 62 LYS B N 1
ATOM 1729 C CA . LYS B 1 64 ? 38.957 16.852 91.400 1.00 55.44 62 LYS B CA 1
ATOM 1730 C C . LYS B 1 64 ? 38.294 17.567 90.227 1.00 52.85 62 LYS B C 1
ATOM 1731 O O . LYS B 1 64 ? 38.269 17.045 89.114 1.00 51.13 62 LYS B O 1
ATOM 1737 N N . PRO B 1 65 ? 37.742 18.762 90.474 1.00 53.03 63 PRO B N 1
ATOM 1738 C CA . PRO B 1 65 ? 37.168 19.540 89.372 1.00 51.46 63 PRO B CA 1
ATOM 1739 C C . PRO B 1 65 ? 38.248 20.138 88.477 1.00 48.84 63 PRO B C 1
ATOM 1740 O O . PRO B 1 65 ? 39.365 20.374 88.936 1.00 48.48 63 PRO B O 1
ATOM 1744 N N . ILE B 1 66 ? 37.920 20.373 87.211 1.00 47.35 64 ILE B N 1
ATOM 1745 C CA . ILE B 1 66 ? 38.814 21.106 86.327 1.00 45.91 64 ILE B CA 1
ATOM 1746 C C . ILE B 1 66 ? 38.429 22.581 86.317 1.00 48.21 64 ILE B C 1
ATOM 1747 O O . ILE B 1 66 ? 37.292 22.930 86.000 1.00 48.84 64 ILE B O 1
ATOM 1752 N N . HIS B 1 67 ? 39.376 23.442 86.675 1.00 49.88 65 HIS B N 1
ATOM 1753 C CA . HIS B 1 67 ? 39.140 24.882 86.675 1.00 52.18 65 HIS B CA 1
ATOM 1754 C C . HIS B 1 67 ? 39.894 25.556 85.528 1.00 51.29 65 HIS B C 1
ATOM 1755 O O . HIS B 1 67 ? 40.738 24.932 84.885 1.00 49.61 65 HIS B O 1
ATOM 1762 N N . MET B 1 68 ? 39.595 26.829 85.279 1.00 52.37 66 MET B N 1
ATOM 1763 C CA . MET B 1 68 ? 40.219 27.540 84.168 1.00 51.45 66 MET B CA 1
ATOM 1764 C C . MET B 1 68 ? 40.345 29.044 84.388 1.00 53.56 66 MET B C 1
ATOM 1765 O O . MET B 1 68 ? 39.399 29.706 84.810 1.00 56.11 66 MET B O 1
ATOM 1770 N N . ARG B 1 69 ? 41.523 29.585 84.095 1.00 52.77 67 ARG B N 1
ATOM 1771 C CA . ARG B 1 69 ? 41.666 31.032 83.970 1.00 54.43 67 ARG B CA 1
ATOM 1772 C C . ARG B 1 69 ? 41.895 31.424 82.517 1.00 51.69 67 ARG B C 1
ATOM 1773 O O . ARG B 1 69 ? 42.637 30.757 81.795 1.00 49.35 67 ARG B O 1
ATOM 1781 N N . LEU B 1 70 ? 41.251 32.508 82.095 1.00 52.25 68 LEU B N 1
ATOM 1782 C CA . LEU B 1 70 ? 41.535 33.128 80.806 1.00 50.10 68 LEU B CA 1
ATOM 1783 C C . LEU B 1 70 ? 42.156 34.485 81.084 1.00 51.50 68 LEU B C 1
ATOM 1784 O O . LEU B 1 70 ? 41.466 35.413 81.508 1.00 53.52 68 LEU B O 1
ATOM 1789 N N . ASN B 1 71 ? 43.464 34.581 80.865 1.00 50.76 69 ASN B N 1
ATOM 1790 C CA . ASN B 1 71 ? 44.225 35.791 81.162 1.00 52.97 69 ASN B CA 1
ATOM 1791 C C . ASN B 1 71 ? 44.073 36.230 82.616 1.00 56.76 69 ASN B C 1
ATOM 1792 O O . ASN B 1 71 ? 44.088 37.423 82.914 1.00 59.64 69 ASN B O 1
ATOM 1797 N N . GLY B 1 72 ? 43.922 35.262 83.515 1.00 57.58 70 GLY B N 1
ATOM 1798 C CA . GLY B 1 72 ? 43.810 35.548 84.934 1.00 59.99 70 GLY B CA 1
ATOM 1799 C C . GLY B 1 72 ? 42.390 35.476 85.464 1.00 63.66 70 GLY B C 1
ATOM 1800 O O . GLY B 1 72 ? 42.169 35.124 86.622 1.00 69.29 70 GLY B O 1
ATOM 1801 N N . LYS B 1 73 ? 41.421 35.812 84.620 1.00 70.43 71 LYS B N 1
ATOM 1802 C CA . LYS B 1 73 ? 40.024 35.805 85.039 1.00 67.78 71 LYS B CA 1
ATOM 1803 C C . LYS B 1 73 ? 39.466 34.383 85.093 1.00 65.19 71 LYS B C 1
ATOM 1804 O O . LYS B 1 73 ? 39.713 33.571 84.201 1.00 64.14 71 LYS B O 1
ATOM 1810 N N . LYS B 1 74 ? 38.714 34.098 86.152 1.00 65.00 72 LYS B N 1
ATOM 1811 C CA . LYS B 1 74 ? 38.141 32.775 86.375 1.00 62.21 72 LYS B CA 1
ATOM 1812 C C . LYS B 1 74 ? 37.004 32.429 85.413 1.00 60.06 72 LYS B C 1
ATOM 1813 O O . LYS B 1 74 ? 36.017 33.157 85.309 1.00 60.40 72 LYS B O 1
ATOM 1819 N N . ILE B 1 75 ? 37.154 31.307 84.714 1.00 59.52 73 ILE B N 1
ATOM 1820 C CA . ILE B 1 75 ? 36.114 30.814 83.817 1.00 59.22 73 ILE B CA 1
ATOM 1821 C C . ILE B 1 75 ? 35.544 29.496 84.335 1.00 58.40 73 ILE B C 1
ATOM 1822 O O . ILE B 1 75 ? 36.288 28.550 84.598 1.00 60.59 73 ILE B O 1
ATOM 1827 N N . ARG B 1 76 ? 34.227 29.431 84.489 1.00 56.20 74 ARG B N 1
ATOM 1828 C CA . ARG B 1 76 ? 33.603 28.193 84.923 1.00 55.35 74 ARG B CA 1
ATOM 1829 C C . ARG B 1 76 ? 33.659 27.179 83.784 1.00 53.12 74 ARG B C 1
ATOM 1830 O O . ARG B 1 76 ? 33.423 27.522 82.627 1.00 52.45 74 ARG B O 1
ATOM 1838 N N . VAL B 1 77 ? 33.996 25.936 84.113 1.00 51.79 75 VAL B N 1
ATOM 1839 C CA . VAL B 1 77 ? 34.076 24.879 83.112 1.00 49.46 75 VAL B CA 1
ATOM 1840 C C . VAL B 1 77 ? 32.976 23.848 83.325 1.00 48.75 75 VAL B C 1
ATOM 1841 O O . VAL B 1 77 ? 33.120 22.946 84.149 1.00 50.07 75 VAL B O 1
ATOM 1845 N N . PRO B 1 78 ? 31.869 23.984 82.580 1.00 47.67 76 PRO B N 1
ATOM 1846 C CA . PRO B 1 78 ? 30.708 23.096 82.697 1.00 48.51 76 PRO B CA 1
ATOM 1847 C C . PRO B 1 78 ? 31.050 21.624 82.481 1.00 50.27 76 PRO B C 1
ATOM 1848 O O . PRO B 1 78 ? 31.655 21.273 81.468 1.00 50.56 76 PRO B O 1
ATOM 1852 N N . LEU B 1 79 ? 30.672 20.781 83.436 1.00 51.53 77 LEU B N 1
ATOM 1853 C CA . LEU B 1 79 ? 30.767 19.336 83.266 1.00 53.34 77 LEU B CA 1
ATOM 1854 C C . LEU B 1 79 ? 29.482 18.855 82.607 1.00 54.54 77 LEU B C 1
ATOM 1855 O O . LEU B 1 79 ? 28.540 18.444 83.282 1.00 57.23 77 LEU B O 1
ATOM 1860 N N . VAL B 1 80 ? 29.449 18.914 81.280 1.00 53.93 78 VAL B N 1
ATOM 1861 C CA . VAL B 1 80 ? 28.201 18.766 80.539 1.00 55.41 78 VAL B CA 1
ATOM 1862 C C . VAL B 1 80 ? 27.717 17.327 80.388 1.00 58.15 78 VAL B C 1
ATOM 1863 O O . VAL B 1 80 ? 26.546 17.096 80.087 1.00 59.99 78 VAL B O 1
ATOM 1867 N N . ALA B 1 81 ? 28.603 16.359 80.593 1.00 59.03 79 ALA B N 1
ATOM 1868 C CA . ALA B 1 81 ? 28.218 14.967 80.396 1.00 62.10 79 ALA B CA 1
ATOM 1869 C C . ALA B 1 81 ? 29.077 13.986 81.175 1.00 64.05 79 ALA B C 1
ATOM 1870 O O . ALA B 1 81 ? 30.280 14.185 81.364 1.00 63.22 79 ALA B O 1
ATOM 1872 N N . LYS B 1 82 ? 28.489 12.864 81.550 1.00 67.13 80 LYS B N 1
ATOM 1873 C CA . LYS B 1 82 ? 29.233 11.832 82.240 1.00 69.30 80 LYS B CA 1
ATOM 1874 C C . LYS B 1 82 ? 29.003 10.498 81.608 1.00 73.28 80 LYS B C 1
ATOM 1875 O O . LYS B 1 82 ? 28.038 10.292 80.925 1.00 75.23 80 LYS B O 1
ATOM 1881 N N . THR B 1 83 ? 29.917 9.586 81.846 1.00 75.26 81 THR B N 1
ATOM 1882 C CA . THR B 1 83 ? 29.788 8.249 81.366 1.00 80.87 81 THR B CA 1
ATOM 1883 C C . THR B 1 83 ? 30.392 7.482 82.490 1.00 91.08 81 THR B C 1
ATOM 1884 O O . THR B 1 83 ? 30.821 8.063 83.472 1.00 89.61 81 THR B O 1
ATOM 1888 N N . HIS B 1 84 ? 30.411 6.173 82.371 1.00 95.41 82 HIS B N 1
ATOM 1889 C CA . HIS B 1 84 ? 30.940 5.366 83.444 1.00 97.17 82 HIS B CA 1
ATOM 1890 C C . HIS B 1 84 ? 32.405 5.639 83.618 1.00 98.80 82 HIS B C 1
ATOM 1891 O O . HIS B 1 84 ? 32.895 5.717 84.725 1.00 104.34 82 HIS B O 1
ATOM 1898 N N . THR B 1 85 ? 33.102 5.780 82.506 1.00 95.36 83 THR B N 1
ATOM 1899 C CA . THR B 1 85 ? 34.524 6.011 82.537 1.00 95.42 83 THR B CA 1
ATOM 1900 C C . THR B 1 85 ? 34.929 7.451 82.489 1.00 89.65 83 THR B C 1
ATOM 1901 O O . THR B 1 85 ? 35.779 7.880 83.236 1.00 89.42 83 THR B O 1
ATOM 1905 N N . SER B 1 86 ? 34.330 8.194 81.584 1.00 85.06 84 SER B N 1
ATOM 1906 C CA . SER B 1 86 ? 34.730 9.558 81.409 1.00 78.52 84 SER B CA 1
ATOM 1907 C C . SER B 1 86 ? 33.861 10.699 81.819 1.00 74.21 84 SER B C 1
ATOM 1908 O O . SER B 1 86 ? 32.668 10.674 81.726 1.00 74.35 84 SER B O 1
ATOM 1911 N N . LEU B 1 87 ? 34.539 11.727 82.265 1.00 50.35 85 LEU B N 1
ATOM 1912 C CA . LEU B 1 87 ? 33.922 13.007 82.594 1.00 48.95 85 LEU B CA 1
ATOM 1913 C C . LEU B 1 87 ? 34.181 13.973 81.443 1.00 47.41 85 LEU B C 1
ATOM 1914 O O . LEU B 1 87 ? 35.325 14.158 81.029 1.00 46.40 85 LEU B O 1
ATOM 1919 N N . ILE B 1 88 ? 33.132 14.570 80.929 1.00 48.04 86 ILE B N 1
ATOM 1920 C CA . ILE B 1 88 ? 33.241 15.440 79.793 1.00 47.02 86 ILE B CA 1
ATOM 1921 C C . ILE B 1 88 ? 32.960 16.901 80.006 1.00 47.18 86 ILE B C 1
ATOM 1922 O O . ILE B 1 88 ? 31.858 17.297 80.244 1.00 48.17 86 ILE B O 1
ATOM 1927 N N . TYR B 1 89 ? 33.996 17.701 79.871 1.00 46.84 87 TYR B N 1
ATOM 1928 C CA . TYR B 1 89 ? 33.858 19.143 80.036 1.00 47.04 87 TYR B CA 1
ATOM 1929 C C . TYR B 1 89 ? 33.760 19.847 78.687 1.00 45.39 87 TYR B C 1
ATOM 1930 O O . TYR B 1 89 ? 34.368 19.418 77.707 1.00 44.27 87 TYR B O 1
ATOM 1939 N N . LYS B 1 90 ? 32.992 20.930 78.643 1.00 45.57 88 LYS B N 1
ATOM 1940 C CA . LYS B 1 90 ? 32.932 21.774 77.455 1.00 44.17 88 LYS B CA 1
ATOM 1941 C C . LYS B 1 90 ? 32.849 23.241 77.851 1.00 43.99 88 LYS B C 1
ATOM 1942 O O . LYS B 1 90 ? 31.930 23.650 78.559 1.00 45.35 88 LYS B O 1
ATOM 1948 N N . VAL B 1 91 ? 33.815 24.031 77.396 1.00 42.14 89 VAL B N 1
ATOM 1949 C CA . VAL B 1 91 ? 33.823 25.453 77.702 1.00 41.55 89 VAL B CA 1
ATOM 1950 C C . VAL B 1 91 ? 34.101 26.275 76.447 1.00 39.80 89 VAL B C 1
ATOM 1951 O O . VAL B 1 91 ? 34.960 25.928 75.633 1.00 38.49 89 VAL B O 1
ATOM 1955 N N . VAL B 1 92 ? 33.346 27.357 76.285 1.00 39.94 90 VAL B N 1
ATOM 1956 C CA . VAL B 1 92 ? 33.533 28.260 75.160 1.00 39.01 90 VAL B CA 1
ATOM 1957 C C . VAL B 1 92 ? 33.941 29.643 75.652 1.00 40.10 90 VAL B C 1
ATOM 1958 O O . VAL B 1 92 ? 33.258 30.245 76.479 1.00 41.21 90 VAL B O 1
ATOM 1962 N N . ILE B 1 93 ? 35.062 30.140 75.141 1.00 40.25 91 ILE B N 1
ATOM 1963 C CA . ILE B 1 93 ? 35.548 31.462 75.510 1.00 41.86 91 ILE B CA 1
ATOM 1964 C C . ILE B 1 93 ? 35.520 32.404 74.315 1.00 42.18 91 ILE B C 1
ATOM 1965 O O . ILE B 1 93 ? 35.547 31.967 73.165 1.00 40.69 91 ILE B O 1
ATOM 1970 N N . TYR B 1 94 ? 35.461 33.700 74.595 1.00 44.50 92 TYR B N 1
ATOM 1971 C CA . TYR B 1 94 ? 35.496 34.709 73.548 1.00 45.95 92 TYR B CA 1
ATOM 1972 C C . TYR B 1 94 ? 36.750 35.561 73.685 1.00 47.31 92 TYR B C 1
ATOM 1973 O O . TYR B 1 94 ? 37.016 36.119 74.748 1.00 49.34 92 TYR B O 1
ATOM 1982 N N . VAL B 1 95 ? 37.522 35.652 72.607 1.00 46.75 93 VAL B N 1
ATOM 1983 C CA . VAL B 1 95 ? 38.749 36.440 72.618 1.00 49.12 93 VAL B CA 1
ATOM 1984 C C . VAL B 1 95 ? 38.803 37.402 71.436 1.00 51.68 93 VAL B C 1
ATOM 1985 O O . VAL B 1 95 ? 38.254 37.125 70.368 1.00 50.85 93 VAL B O 1
ATOM 1989 N N . GLU B 1 96 ? 39.465 38.537 71.639 1.00 55.28 94 GLU B N 1
ATOM 1990 C CA . GLU B 1 96 ? 39.616 39.542 70.594 1.00 57.50 94 GLU B CA 1
ATOM 1991 C C . GLU B 1 96 ? 41.084 39.714 70.227 1.00 58.61 94 GLU B C 1
ATOM 1992 O O . GLU B 1 96 ? 41.414 40.248 69.168 1.00 58.87 94 GLU B O 1
ATOM 1998 N N . GLU B 1 97 ? 41.961 39.260 71.116 1.00 59.95 95 GLU B N 1
ATOM 1999 C CA . GLU B 1 97 ? 43.398 39.288 70.872 1.00 61.84 95 GLU B CA 1
ATOM 2000 C C . GLU B 1 97 ? 44.046 38.069 71.518 1.00 58.57 95 GLU B C 1
ATOM 2001 O O . GLU B 1 97 ? 43.348 37.207 72.052 1.00 56.74 95 GLU B O 1
ATOM 2007 N N . ASP B 1 98 ? 45.373 37.998 71.464 1.00 57.43 96 ASP B N 1
ATOM 2008 C CA . ASP B 1 98 ? 46.105 36.869 72.032 1.00 54.86 96 ASP B CA 1
ATOM 2009 C C . ASP B 1 98 ? 45.756 36.672 73.503 1.00 54.36 96 ASP B C 1
ATOM 2010 O O . ASP B 1 98 ? 45.608 37.638 74.250 1.00 56.08 96 ASP B O 1
ATOM 2015 N N . ALA B 1 99 ? 45.615 35.416 73.911 1.00 52.25 97 ALA B N 1
ATOM 2016 C CA . ALA B 1 99 ? 45.185 35.108 75.268 1.00 52.45 97 ALA B CA 1
ATOM 2017 C C . ALA B 1 99 ? 45.882 33.874 75.824 1.00 50.70 97 ALA B C 1
ATOM 2018 O O . ALA B 1 99 ? 46.374 33.031 75.074 1.00 48.73 97 ALA B O 1
ATOM 2020 N N . LEU B 1 100 ? 45.915 33.777 77.148 1.00 51.77 98 LEU B N 1
ATOM 2021 C CA . LEU B 1 100 ? 46.495 32.623 77.822 1.00 51.71 98 LEU B CA 1
ATOM 2022 C C . LEU B 1 100 ? 45.423 31.846 78.578 1.00 51.27 98 LEU B C 1
ATOM 2023 O O . LEU B 1 100 ? 44.815 32.359 79.517 1.00 52.36 98 LEU B O 1
ATOM 2028 N N . ALA B 1 101 ? 45.193 30.607 78.158 1.00 49.63 99 ALA B N 1
ATOM 2029 C CA . ALA B 1 101 ? 44.218 29.749 78.817 1.00 49.37 99 ALA B CA 1
ATOM 2030 C C . ALA B 1 101 ? 44.914 28.771 79.756 1.00 50.26 99 ALA B C 1
ATOM 2031 O O . ALA B 1 101 ? 45.844 28.069 79.359 1.00 49.66 99 ALA B O 1
ATOM 2033 N N . ARG B 1 102 ? 44.462 28.732 81.004 1.00 52.40 100 ARG B N 1
ATOM 2034 C CA . ARG B 1 102 ? 45.050 27.841 81.997 1.00 55.42 100 ARG B CA 1
ATOM 2035 C C . ARG B 1 102 ? 44.035 26.870 82.578 1.00 53.87 100 ARG B C 1
ATOM 2036 O O . ARG B 1 102 ? 43.183 27.258 83.370 1.00 54.99 100 ARG B O 1
ATOM 2044 N N . PHE B 1 103 ? 44.132 25.606 82.183 1.00 51.62 101 PHE B N 1
ATOM 2045 C CA . PHE B 1 103 ? 43.355 24.553 82.820 1.00 51.12 101 PHE B CA 1
ATOM 2046 C C . PHE B 1 103 ? 44.182 23.937 83.934 1.00 52.84 101 PHE B C 1
ATOM 2047 O O . PHE B 1 103 ? 45.399 23.822 83.808 1.00 53.24 101 PHE B O 1
ATOM 2055 N N . TYR B 1 104 ? 43.549 23.625 85.062 1.00 54.48 102 TYR B N 1
ATOM 2056 C CA . TYR B 1 104 ? 44.220 23.081 86.240 1.00 56.49 102 TYR B CA 1
ATOM 2057 C C . TYR B 1 104 ? 43.309 22.479 87.286 1.00 55.41 102 TYR B C 1
ATOM 2058 O O . TYR B 1 104 ? 42.158 22.807 87.364 1.00 54.34 102 TYR B O 1
ATOM 2067 N N . SER B 1 105 ? 43.852 21.604 88.113 1.00 56.11 103 SER B N 1
ATOM 2068 C CA . SER B 1 105 ? 43.066 21.007 89.187 1.00 56.94 103 SER B CA 1
ATOM 2069 C C . SER B 1 105 ? 43.594 21.426 90.555 1.00 59.67 103 SER B C 1
ATOM 2070 O O . SER B 1 105 ? 42.897 21.308 91.564 1.00 60.53 103 SER B O 1
ATOM 2073 N N . ASP B 1 106 ? 44.830 21.915 90.583 1.00 60.81 104 ASP B N 1
ATOM 2074 C CA . ASP B 1 106 ? 45.466 22.310 91.833 1.00 64.19 104 ASP B CA 1
ATOM 2075 C C . ASP B 1 106 ? 46.111 23.689 91.734 1.00 65.56 104 ASP B C 1
ATOM 2076 O O . ASP B 1 106 ? 46.368 24.189 90.639 1.00 63.91 104 ASP B O 1
ATOM 2081 N N . VAL B 1 107 ? 46.379 24.291 92.887 1.00 68.92 105 VAL B N 1
ATOM 2082 C CA . VAL B 1 107 ? 46.998 25.609 92.943 1.00 70.22 105 VAL B CA 1
ATOM 2083 C C . VAL B 1 107 ? 48.474 25.494 93.323 1.00 73.35 105 VAL B C 1
ATOM 2084 O O . VAL B 1 107 ? 49.285 26.351 92.969 1.00 75.02 105 VAL B O 1
ATOM 2088 N N . GLU B 1 108 ? 48.819 24.425 94.034 1.00 81.10 106 GLU B N 1
ATOM 2089 C CA . GLU B 1 108 ? 50.197 24.205 94.464 1.00 82.60 106 GLU B CA 1
ATOM 2090 C C . GLU B 1 108 ? 51.143 24.071 93.274 1.00 81.80 106 GLU B C 1
ATOM 2091 O O . GLU B 1 108 ? 50.825 23.403 92.289 1.00 79.74 106 GLU B O 1
ATOM 2097 N N . ARG B 1 109 ? 52.308 24.708 93.374 1.00 84.14 107 ARG B N 1
ATOM 2098 C CA . ARG B 1 109 ? 53.290 24.692 92.294 1.00 83.36 107 ARG B CA 1
ATOM 2099 C C . ARG B 1 109 ? 53.903 23.310 92.100 1.00 82.15 107 ARG B C 1
ATOM 2100 O O . ARG B 1 109 ? 54.502 23.032 91.063 1.00 80.66 107 ARG B O 1
ATOM 2108 N N . SER B 1 110 ? 53.746 22.444 93.095 1.00 82.76 108 SER B N 1
ATOM 2109 C CA . SER B 1 110 ? 54.223 21.070 92.996 1.00 81.17 108 SER B CA 1
ATOM 2110 C C . SER B 1 110 ? 53.553 20.346 91.830 1.00 77.02 108 SER B C 1
ATOM 2111 O O . SER B 1 110 ? 54.107 19.402 91.267 1.00 75.76 108 SER B O 1
ATOM 2114 N N . TYR B 1 111 ? 52.358 20.808 91.472 1.00 74.66 109 TYR B N 1
ATOM 2115 C CA . TYR B 1 111 ? 51.583 20.215 90.390 1.00 71.67 109 TYR B CA 1
ATOM 2116 C C . TYR B 1 111 ? 51.538 21.100 89.145 1.00 70.77 109 TYR B C 1
ATOM 2117 O O . TYR B 1 111 ? 51.628 20.606 88.023 1.00 69.21 109 TYR B O 1
ATOM 2126 N N . THR B 1 112 ? 51.386 22.406 89.343 1.00 72.05 110 THR B N 1
ATOM 2127 C CA . THR B 1 112 ? 51.185 23.321 88.223 1.00 70.67 110 THR B CA 1
ATOM 2128 C C . THR B 1 112 ? 52.461 23.542 87.424 1.00 71.55 110 THR B C 1
ATOM 2129 O O . THR B 1 112 ? 52.413 23.697 86.204 1.00 70.23 110 THR B O 1
ATOM 2133 N N . ASP B 1 113 ? 53.601 23.548 88.109 1.00 74.22 111 ASP B N 1
ATOM 2134 C CA . ASP B 1 113 ? 54.888 23.738 87.442 1.00 74.69 111 ASP B CA 1
ATOM 2135 C C . ASP B 1 113 ? 55.183 22.645 86.430 1.00 72.49 111 ASP B C 1
ATOM 2136 O O . ASP B 1 113 ? 56.061 22.799 85.582 1.00 72.65 111 ASP B O 1
ATOM 2141 N N . VAL B 1 114 ? 54.456 21.538 86.523 1.00 71.08 112 VAL B N 1
ATOM 2142 C CA . VAL B 1 114 ? 54.819 20.361 85.762 1.00 69.25 112 VAL B CA 1
ATOM 2143 C C . VAL B 1 114 ? 53.689 20.015 84.779 1.00 66.09 112 VAL B C 1
ATOM 2144 O O . VAL B 1 114 ? 53.719 18.982 84.108 1.00 65.73 112 VAL B O 1
ATOM 2148 N N . TYR B 1 115 ? 52.693 20.898 84.704 1.00 63.37 113 TYR B N 1
ATOM 2149 C CA . TYR B 1 115 ? 51.684 20.848 83.645 1.00 59.94 113 TYR B CA 1
ATOM 2150 C C . TYR B 1 115 ? 52.345 21.147 82.301 1.00 57.62 113 TYR B C 1
ATOM 2151 O O . TYR B 1 115 ? 53.362 21.836 82.252 1.00 57.28 113 TYR B O 1
ATOM 2160 N N . PRO B 1 116 ? 51.770 20.632 81.202 1.00 56.14 114 PRO B N 1
ATOM 2161 C CA . PRO B 1 116 ? 52.308 20.927 79.868 1.00 54.63 114 PRO B CA 1
ATOM 2162 C C . PRO B 1 116 ? 51.889 22.301 79.344 1.00 53.16 114 PRO B C 1
ATOM 2163 O O . PRO B 1 116 ? 50.824 22.801 79.708 1.00 53.24 114 PRO B O 1
ATOM 2167 N N . THR B 1 117 ? 52.722 22.898 78.496 1.00 52.28 115 THR B N 1
ATOM 2168 C CA . THR B 1 117 ? 52.439 24.217 77.938 1.00 51.66 115 THR B CA 1
ATOM 2169 C C . THR B 1 117 ? 52.406 24.182 76.414 1.00 49.79 115 THR B C 1
ATOM 2170 O O . THR B 1 117 ? 53.360 23.743 75.770 1.00 49.21 115 THR B O 1
ATOM 2174 N N . PHE B 1 118 ? 51.303 24.650 75.841 1.00 49.15 116 PHE B N 1
ATOM 2175 C CA . PHE B 1 118 ? 51.136 24.623 74.395 1.00 48.52 116 PHE B CA 1
ATOM 2176 C C . PHE B 1 118 ? 50.952 26.003 73.800 1.00 48.35 116 PHE B C 1
ATOM 2177 O O . PHE B 1 118 ? 50.520 26.939 74.475 1.00 49.24 116 PHE B O 1
ATOM 2185 N N . LEU B 1 119 ? 51.274 26.110 72.518 1.00 47.03 117 LEU B N 1
ATOM 2186 C CA . LEU B 1 119 ? 50.996 27.314 71.761 1.00 46.49 117 LEU B CA 1
ATOM 2187 C C . LEU B 1 119 ? 50.107 26.936 70.588 1.00 45.75 117 LEU B C 1
ATOM 2188 O O . LEU B 1 119 ? 50.452 26.067 69.788 1.00 44.83 117 LEU B O 1
ATOM 2193 N N . VAL B 1 120 ? 48.948 27.573 70.502 1.00 46.21 118 VAL B N 1
ATOM 2194 C CA . VAL B 1 120 ? 48.034 27.300 69.410 1.00 45.95 118 VAL B CA 1
ATOM 2195 C C . VAL B 1 120 ? 47.686 28.579 68.665 1.00 47.03 118 VAL B C 1
ATOM 2196 O O . VAL B 1 120 ? 47.113 29.509 69.230 1.00 48.14 118 VAL B O 1
ATOM 2200 N N . ASN B 1 121 ? 48.058 28.622 67.393 1.00 47.36 119 ASN B N 1
ATOM 2201 C CA . ASN B 1 121 ? 47.696 29.735 66.535 1.00 47.96 119 ASN B CA 1
ATOM 2202 C C . ASN B 1 121 ? 46.347 29.456 65.888 1.00 48.11 119 ASN B C 1
ATOM 2203 O O . ASN B 1 121 ? 46.262 28.701 64.926 1.00 47.15 119 ASN B O 1
ATOM 2208 N N . THR B 1 122 ? 45.296 30.071 66.420 1.00 49.43 120 THR B N 1
ATOM 2209 C CA . THR B 1 122 ? 43.935 29.786 65.979 1.00 50.30 120 THR B CA 1
ATOM 2210 C C . THR B 1 122 ? 43.659 30.277 64.561 1.00 50.74 120 THR B C 1
ATOM 2211 O O . THR B 1 122 ? 42.632 29.941 63.972 1.00 51.56 120 THR B O 1
ATOM 2215 N N . ASP B 1 123 ? 44.576 31.072 64.019 1.00 65.13 121 ASP B N 1
ATOM 2216 C CA . ASP B 1 123 ? 44.430 31.596 62.667 1.00 64.17 121 ASP B CA 1
ATOM 2217 C C . ASP B 1 123 ? 45.041 30.653 61.636 1.00 62.40 121 ASP B C 1
ATOM 2218 O O . ASP B 1 123 ? 44.421 30.349 60.617 1.00 62.79 121 ASP B O 1
ATOM 2223 N N . THR B 1 124 ? 46.258 30.190 61.906 1.00 60.28 122 THR B N 1
ATOM 2224 C CA . THR B 1 124 ? 46.964 29.307 60.985 1.00 58.33 122 THR B CA 1
ATOM 2225 C C . THR B 1 124 ? 46.820 27.843 61.384 1.00 60.77 122 THR B C 1
ATOM 2226 O O . THR B 1 124 ? 47.293 26.952 60.676 1.00 61.53 122 THR B O 1
ATOM 2230 N N . ARG B 1 125 ? 46.176 27.611 62.527 1.00 62.93 123 ARG B N 1
ATOM 2231 C CA . ARG B 1 125 ? 45.968 26.271 63.086 1.00 66.56 123 ARG B CA 1
ATOM 2232 C C . ARG B 1 125 ? 47.287 25.550 63.378 1.00 64.41 123 ARG B C 1
ATOM 2233 O O . ARG B 1 125 ? 47.300 24.353 63.670 1.00 66.86 123 ARG B O 1
ATOM 2241 N N . ARG B 1 126 ? 48.388 26.292 63.316 1.00 59.89 124 ARG B N 1
ATOM 2242 C CA . ARG B 1 126 ? 49.696 25.755 63.663 1.00 59.11 124 ARG B CA 1
ATOM 2243 C C . ARG B 1 126 ? 49.848 25.718 65.177 1.00 61.36 124 ARG B C 1
ATOM 2244 O O . ARG B 1 126 ? 49.250 26.522 65.891 1.00 62.57 124 ARG B O 1
ATOM 2252 N N . TYR B 1 127 ? 50.648 24.779 65.662 1.00 62.09 125 TYR B N 1
ATOM 2253 C CA . TYR B 1 127 ? 50.739 24.530 67.092 1.00 64.19 125 TYR B CA 1
ATOM 2254 C C . TYR B 1 127 ? 52.140 24.121 67.511 1.00 64.72 125 TYR B C 1
ATOM 2255 O O . TYR B 1 127 ? 52.965 23.759 66.674 1.00 65.78 125 TYR B O 1
ATOM 2264 N N . TYR B 1 128 ? 52.399 24.164 68.813 1.00 56.41 126 TYR B N 1
ATOM 2265 C CA . TYR B 1 128 ? 53.670 23.689 69.334 1.00 57.53 126 TYR B CA 1
ATOM 2266 C C . TYR B 1 128 ? 53.592 23.359 70.818 1.00 56.20 126 TYR B C 1
ATOM 2267 O O . TYR B 1 128 ? 52.919 24.047 71.589 1.00 55.14 126 TYR B O 1
ATOM 2276 N N . ILE B 1 129 ? 54.285 22.295 71.206 1.00 56.35 127 ILE B N 1
ATOM 2277 C CA . ILE B 1 129 ? 54.414 21.929 72.608 1.00 54.86 127 ILE B CA 1
ATOM 2278 C C . ILE B 1 129 ? 55.649 22.599 73.199 1.00 57.34 127 ILE B C 1
ATOM 2279 O O . ILE B 1 129 ? 56.759 22.082 73.077 1.00 59.49 127 ILE B O 1
ATOM 2284 N N . LEU B 1 130 ? 55.455 23.753 73.830 1.00 58.00 128 LEU B N 1
ATOM 2285 C CA . LEU B 1 130 ? 56.563 24.497 74.421 1.00 61.98 128 LEU B CA 1
ATOM 2286 C C . LEU B 1 130 ? 57.230 23.702 75.541 1.00 64.29 128 LEU B C 1
ATOM 2287 O O . LEU B 1 130 ? 58.452 23.713 75.679 1.00 67.83 128 LEU B O 1
ATOM 2292 N N . ASP B 1 131 ? 56.419 23.012 76.336 1.00 63.08 129 ASP B N 1
ATOM 2293 C CA . ASP B 1 131 ? 56.927 22.201 77.436 1.00 65.15 129 ASP B CA 1
ATOM 2294 C C . ASP B 1 131 ? 56.014 20.999 77.662 1.00 62.49 129 ASP B C 1
ATOM 2295 O O . ASP B 1 131 ? 54.799 21.149 77.773 1.00 60.30 129 ASP B O 1
ATOM 2300 N N . SER B 1 132 ? 56.603 19.810 77.735 1.00 63.23 130 SER B N 1
ATOM 2301 C CA . SER B 1 132 ? 55.825 18.585 77.893 1.00 60.46 130 SER B CA 1
ATOM 2302 C C . SER B 1 132 ? 55.501 18.268 79.354 1.00 60.44 130 SER B C 1
ATOM 2303 O O . SER B 1 132 ? 54.558 17.531 79.636 1.00 58.75 130 SER B O 1
ATOM 2306 N N . GLY B 1 133 ? 56.278 18.824 80.278 1.00 63.17 131 GLY B N 1
ATOM 2307 C CA . GLY B 1 133 ? 56.057 18.591 81.696 1.00 64.28 131 GLY B CA 1
ATOM 2308 C C . GLY B 1 133 ? 56.174 17.126 82.081 1.00 65.94 131 GLY B C 1
ATOM 2309 O O . GLY B 1 133 ? 56.966 16.386 81.497 1.00 68.44 131 GLY B O 1
ATOM 2310 N N . ARG B 1 134 ? 55.381 16.708 83.065 1.00 65.47 132 ARG B N 1
ATOM 2311 C CA . ARG B 1 134 ? 55.323 15.307 83.483 1.00 67.25 132 ARG B CA 1
ATOM 2312 C C . ARG B 1 134 ? 54.365 14.520 82.598 1.00 65.77 132 ARG B C 1
ATOM 2313 O O . ARG B 1 134 ? 53.570 13.730 83.104 1.00 65.74 132 ARG B O 1
ATOM 2321 N N . THR B 1 135 ? 54.416 14.743 81.286 1.00 64.80 133 THR B N 1
ATOM 2322 C CA . THR B 1 135 ? 53.468 14.088 80.387 1.00 63.46 133 THR B CA 1
ATOM 2323 C C . THR B 1 135 ? 54.128 13.422 79.185 1.00 64.82 133 THR B C 1
ATOM 2324 O O . THR B 1 135 ? 55.324 13.584 78.934 1.00 67.44 133 THR B O 1
ATOM 2328 N N . TYR B 1 136 ? 53.321 12.664 78.452 1.00 63.13 134 TYR B N 1
ATOM 2329 C CA . TYR B 1 136 ? 53.714 12.098 77.170 1.00 63.80 134 TYR B CA 1
ATOM 2330 C C . TYR B 1 136 ? 52.763 12.630 76.110 1.00 60.71 134 TYR B C 1
ATOM 2331 O O . TYR B 1 136 ? 52.308 11.891 75.238 1.00 63.45 134 TYR B O 1
ATOM 2340 N N . THR B 1 137 ? 52.456 13.920 76.204 1.00 56.41 135 THR B N 1
ATOM 2341 C CA . THR B 1 137 ? 51.444 14.525 75.353 1.00 53.10 135 THR B CA 1
ATOM 2342 C C . THR B 1 137 ? 51.910 14.685 73.909 1.00 54.40 135 THR B C 1
ATOM 2343 O O . THR B 1 137 ? 53.106 14.782 73.631 1.00 56.86 135 THR B O 1
ATOM 2347 N N . TYR B 1 138 ? 50.947 14.696 72.995 1.00 53.10 136 TYR B N 1
ATOM 2348 C CA . TYR B 1 138 ? 51.214 14.922 71.582 1.00 53.69 136 TYR B CA 1
ATOM 2349 C C . TYR B 1 138 ? 50.009 15.606 70.952 1.00 50.42 136 TYR B C 1
ATOM 2350 O O . TYR B 1 138 ? 48.905 15.549 71.492 1.00 48.74 136 TYR B O 1
ATOM 2359 N N . ILE B 1 139 ? 50.219 16.255 69.813 1.00 50.39 137 ILE B N 1
ATOM 2360 C CA . ILE B 1 139 ? 49.135 16.965 69.146 1.00 48.94 137 ILE B CA 1
ATOM 2361 C C . ILE B 1 139 ? 48.853 16.409 67.757 1.00 50.32 137 ILE B C 1
ATOM 2362 O O . ILE B 1 139 ? 49.753 16.299 66.925 1.00 54.25 137 ILE B O 1
ATOM 2367 N N . ASP B 1 140 ? 47.596 16.051 67.517 1.00 48.81 138 ASP B N 1
ATOM 2368 C CA . ASP B 1 140 ? 47.145 15.683 66.183 1.00 50.58 138 ASP B CA 1
ATOM 2369 C C . ASP B 1 140 ? 46.492 16.886 65.518 1.00 48.89 138 ASP B C 1
ATOM 2370 O O . ASP B 1 140 ? 45.657 17.556 66.126 1.00 46.81 138 ASP B O 1
ATOM 2375 N N . PRO B 1 141 ? 46.868 17.165 64.262 1.00 49.97 139 PRO B N 1
ATOM 2376 C CA . PRO B 1 141 ? 46.273 18.271 63.504 1.00 48.94 139 PRO B CA 1
ATOM 2377 C C . PRO B 1 141 ? 44.894 17.911 62.952 1.00 47.26 139 PRO B C 1
ATOM 2378 O O . PRO B 1 141 ? 44.527 18.344 61.859 1.00 47.76 139 PRO B O 1
ATOM 2382 N N . PHE B 1 142 ? 44.143 17.127 63.717 1.00 45.49 140 PHE B N 1
ATOM 2383 C CA . PHE B 1 142 ? 42.824 16.666 63.311 1.00 45.53 140 PHE B CA 1
ATOM 2384 C C . PHE B 1 142 ? 42.032 16.195 64.522 1.00 44.43 140 PHE B C 1
ATOM 2385 O O . PHE B 1 142 ? 42.590 15.992 65.598 1.00 43.50 140 PHE B O 1
ATOM 2393 N N . ILE B 1 143 ? 40.728 16.023 64.342 1.00 45.00 141 ILE B N 1
ATOM 2394 C CA . ILE B 1 143 ? 39.897 15.398 65.360 1.00 44.82 141 ILE B CA 1
ATOM 2395 C C . ILE B 1 143 ? 39.173 14.205 64.750 1.00 47.03 141 ILE B C 1
ATOM 2396 O O . ILE B 1 143 ? 38.257 14.371 63.944 1.00 48.64 141 ILE B O 1
ATOM 2401 N N . SER B 1 144 ? 39.597 13.003 65.126 1.00 48.40 142 SER B N 1
ATOM 2402 C CA . SER B 1 144 ? 39.029 11.782 64.565 1.00 52.03 142 SER B CA 1
ATOM 2403 C C . SER B 1 144 ? 37.562 11.629 64.942 1.00 53.15 142 SER B C 1
ATOM 2404 O O . SER B 1 144 ? 37.115 12.159 65.960 1.00 51.11 142 SER B O 1
ATOM 2407 N N . ASP B 1 145 ? 36.815 10.908 64.112 1.00 56.70 143 ASP B N 1
ATOM 2408 C CA . ASP B 1 145 ? 35.419 10.611 64.404 1.00 58.26 143 ASP B CA 1
ATOM 2409 C C . ASP B 1 145 ? 35.318 9.737 65.646 1.00 59.67 143 ASP B C 1
ATOM 2410 O O . ASP B 1 145 ? 34.347 9.820 66.398 1.00 59.17 143 ASP B O 1
ATOM 2415 N N . GLY B 1 146 ? 36.332 8.901 65.853 1.00 61.19 144 GLY B N 1
ATOM 2416 C CA . GLY B 1 146 ? 36.399 8.050 67.025 1.00 61.83 144 GLY B CA 1
ATOM 2417 C C . GLY B 1 146 ? 36.429 8.865 68.301 1.00 58.96 144 GLY B C 1
ATOM 2418 O O . GLY B 1 146 ? 35.749 8.537 69.273 1.00 60.08 144 GLY B O 1
ATOM 2419 N N . ASP B 1 147 ? 37.214 9.937 68.297 1.00 55.80 145 ASP B N 1
ATOM 2420 C CA . ASP B 1 147 ? 37.299 10.816 69.456 1.00 53.45 145 ASP B CA 1
ATOM 2421 C C . ASP B 1 147 ? 36.011 11.612 69.644 1.00 52.45 145 ASP B C 1
ATOM 2422 O O . ASP B 1 147 ? 35.608 11.890 70.770 1.00 51.89 145 ASP B O 1
ATOM 2427 N N . LYS B 1 148 ? 35.366 11.973 68.539 1.00 53.35 146 LYS B N 1
ATOM 2428 C CA . LYS B 1 148 ? 34.125 12.742 68.600 1.00 54.19 146 LYS B CA 1
ATOM 2429 C C . LYS B 1 148 ? 32.993 11.939 69.232 1.00 56.52 146 LYS B C 1
ATOM 2430 O O . LYS B 1 148 ? 32.166 12.484 69.963 1.00 55.58 146 LYS B O 1
ATOM 2436 N N . ARG B 1 149 ? 32.962 10.640 68.951 1.00 60.22 147 ARG B N 1
ATOM 2437 C CA . ARG B 1 149 ? 31.934 9.766 69.504 1.00 64.85 147 ARG B CA 1
ATOM 2438 C C . ARG B 1 149 ? 32.055 9.646 71.021 1.00 65.03 147 ARG B C 1
ATOM 2439 O O . ARG B 1 149 ? 31.107 9.250 71.696 1.00 67.50 147 ARG B O 1
ATOM 2447 N N . ARG B 1 150 ? 33.222 9.997 71.551 1.00 62.95 148 ARG B N 1
ATOM 2448 C CA . ARG B 1 150 ? 33.462 9.915 72.986 1.00 62.98 148 ARG B CA 1
ATOM 2449 C C . ARG B 1 150 ? 32.632 10.930 73.767 1.00 64.47 148 ARG B C 1
ATOM 2450 O O . ARG B 1 150 ? 32.423 10.766 74.967 1.00 67.70 148 ARG B O 1
ATOM 2458 N N . TRP B 1 151 ? 32.158 11.977 73.095 1.00 63.86 149 TRP B N 1
ATOM 2459 C CA . TRP B 1 151 ? 31.346 12.982 73.775 1.00 65.17 149 TRP B CA 1
ATOM 2460 C C . TRP B 1 15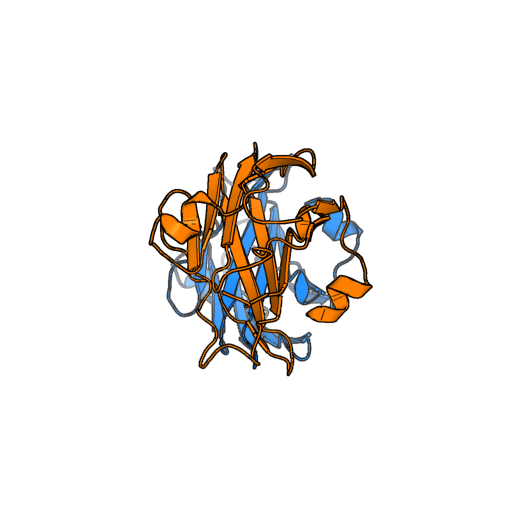1 ? 30.001 13.232 73.092 1.00 70.48 149 TRP B C 1
ATOM 2461 O O . TRP B 1 151 ? 29.102 13.823 73.690 1.00 73.45 149 TRP B O 1
ATOM 2472 N N . LEU B 1 152 ? 29.857 12.783 71.849 1.00 73.72 150 LEU B N 1
ATOM 2473 C CA . LEU B 1 152 ? 28.586 12.919 71.142 1.00 78.41 150 LEU B CA 1
ATOM 2474 C C . LEU B 1 152 ? 27.788 11.620 71.179 1.00 83.30 150 LEU B C 1
ATOM 2475 O O . LEU B 1 152 ? 27.608 11.021 72.239 1.00 85.32 150 LEU B O 1
#

InterPro domains:
  IPR004967 Poxvirus C7/F8A [PF03287] (4-150)

B-factor: mean 57.53, std 13.31, range [24.4, 130.38]

Organism: Myxoma virus (strain Lausanne) (NCBI:txid31530)

Radius of gyration: 21.93 Å; Cα contacts (8 Å, |Δi|>4): 746; chains: 2; bounding box: 56×55×46 Å

Sequence (299 aa):
HMEEGIVHKLDVFLIDENVSIKHVNLFDGDSYGCNIHLKTATCKYITFILVLEPDWENIVEAKPIHMRLNGKKIRVPLVAKTHTSLIYKVVIYVEEDALARFYSDVERSYTDVYPTFLVNTDTRRYYILDSGRTYTYIDPFISDGDKRRWLEGIVHKLDVFLIDENVSIKHVNLFDGDSYGCNIHLKTATCKYITFILVLEPDWENIVEAKPIHMRLNGKKIRVPLVAKTHTSLIYKVVIYVEEDALARFYSDVERSYTDVYPTFLVNTDTRRYYILDSGRTYTYIDPFISDGDKRRWL

Foldseek 3Di:
DDFLVWAKFKWKAWPVLQKIWGFQTFRGDLKGKAKEWEFEQAKDKTKMKMKIFGPVVRDPDRFDKWKDKQNHTFDWDQPDDDPGITITMGMDIDGGIIMMIIIRDDDCVHRVQRWYKYAYSVVRDIDGPGSGNTPIDMDSHDDPVNVVSGD/DPWAKFKWKAWPVLQKIWGFQTQRDDLKGKEKEKEFDQAKDKTKMKMKIFGRVVPDPDRFDKWKDKQRHTDDWDQPDDDPGITMTMDMDIDGGIIMMIIIRDDDCVHRVQGWYKYAYSVVSDIDTPGSGSTPIDMDSHDDPVNVVSPD

Nearest PDB structures (foldseek):
  5cz3-assembly2_B  TM=1.005E+00  e=1.001E-29  Myxoma virus
  7u0v-assembly1_A  TM=9.761E-01  e=5.608E-18  Myxoma virus (strain Lausanne)
  7u0w-assembly2_B  TM=9.629E-01  e=4.092E-17  Myxoma virus (strain Lausanne)
  5cyw-assembly1_B  TM=9.081E-01  e=6.322E-14  Vaccinia virus Ankara
  8b6l-assembly1_H  TM=4.756E-01  e=2.073E-01  Homo sapiens

Solvent-accessible surface area: 15530 Å² total; per-residue (Å²): 131,173,138,70,40,24,74,2,129,4,9,0,0,0,56,89,7,55,2,1,0,31,86,1,17,2,69,8,0,25,1,1,2,0,23,0,56,1,77,11,91,78,46,43,21,0,17,0,10,0,0,0,41,9,29,119,168,72,26,152,123,26,55,78,5,68,0,91,17,93,54,156,136,48,214,20,18,69,40,38,150,66,190,87,12,18,7,12,49,2,27,5,57,6,90,126,68,9,32,0,122,2,35,12,18,127,106,174,85,38,30,84,35,6,0,19,0,61,0,42,9,67,83,139,185,72,145,56,120,70,47,32,32,7,154,10,87,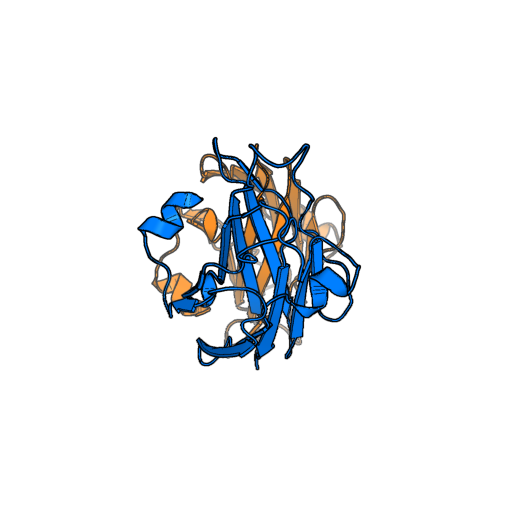15,30,84,98,12,48,92,38,12,69,168,73,46,163,119,52,21,71,2,119,2,9,0,0,0,56,76,8,58,2,1,0,27,84,0,17,2,78,37,0,26,1,1,1,0,28,0,70,2,86,8,91,78,47,42,22,0,18,0,9,0,0,0,39,10,28,110,169,72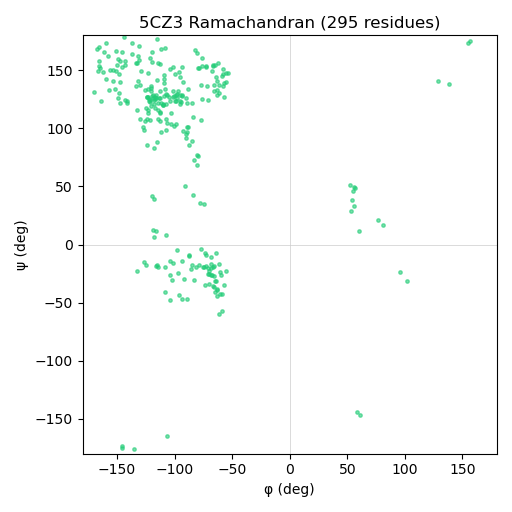,26,148,130,21,57,76,6,82,2,90,23,96,36,156,153,46,145,16,8,72,44,36,143,64,185,89,9,13,4,11,49,1,26,6,69,7,108,130,76,8,35,0,109,1,36,13,21,131,116,178,84,31,37,82,34,7,0,17,0,64,0,28,10,66,66,136,171,70,153,45,120,68,48,32,62,8,160,13,89,18,30,81,100,13,47,95,34,13,76,175,68,38,168

Secondary structure (DSSP, 8-state):
--------EEEEEETTTTEEEE--SBSSSS--EEEEEEE-SS-EEEEEEEEEE--GGG-SSPPPPEEEETTEEE---EEEE-SS-EEEEEEEEESS-EEEEEES--SHHHHTTS-EEEEETTTTEEEEEE-TTB--EEESS--HHHHTTT-/-----EEEEEETTTTEEEE--SBSSSS--EEEEEEE-SS-EEEEEEEEEE--GGG-SSPPPPEEEETTEEE---EEEE-SS-EEEEEEEEESS-EEEEEES--SHHHHTTS-EEEEETTT--EEEEE-TTB--EEESS--HHHHTTT-